Protein AF-A0A2E5F7V8-F1 (afdb_monomer_lite)

pLDDT: mean 79.87, std 19.52, range [41.09, 98.06]

Secondary structure (DSSP, 8-state):
----PPP-PPPPPPPPPPPPPPP------------------------------------------EEEEEEEE-TTSS-SEEEETTEEEESEEEEEEE-TTT-PEEEEEEESEEEEEEHHHHHHHHHHHHTEEEEEETTEEEEEETTSTT----TTEEEGGGGEEEEE--TTS-TTGGGSPPPB--

Radius of gyration: 29.34 Å; chains: 1; bounding box: 101×54×59 Å

Foldseek 3Di:
DDDDDDDDDDDDDDDDDDDDDDDDDDDDDDDDDDDDDDDDDDPPPPPPPPDDDPPPPCPDPPPFDKFWKFKAWDPPDPDQWDDFLNDIHGQWDWDWDQDPVVRDIDIDIFGTDIDIDGPVSVVSRLVRQQQWKWADDPPDIDIDGVPPPPDDDDPRIGRSQVTMAMDGDDPPQDPVNRVDDGDTSD

Sequence (186 aa):
MTQKTASKKKRGRPRKKTESTPEPSGVTSASTAILENPNEDLFVNSSIQATGTIEINPVAFEEEEKFTIWMGVSMDCPYDCVHAGGLDFPRFNEIVTRDEDSNTTHREKVRGKIVDLTKNQIELVAKAVGRKIMRKAGARQWIMNADNPRFSYRKEDEPLGSFLFMQVVGESMPPNWRHVEPKMMA

Structure (mmCIF, N/CA/C/O backbone):
data_AF-A0A2E5F7V8-F1
#
_entry.id   AF-A0A2E5F7V8-F1
#
loop_
_atom_site.group_PDB
_atom_site.id
_atom_site.type_symbol
_atom_site.label_atom_id
_atom_site.label_alt_id
_atom_site.label_comp_id
_atom_site.label_asym_id
_atom_site.label_entity_id
_atom_site.label_seq_id
_atom_site.pdbx_PDB_ins_code
_atom_site.Cartn_x
_atom_site.Cartn_y
_atom_site.Cartn_z
_atom_site.occupancy
_atom_site.B_iso_or_equiv
_atom_site.auth_seq_id
_atom_site.auth_comp_id
_atom_site.auth_asym_id
_atom_site.auth_atom_id
_atom_site.pdbx_PDB_model_num
ATOM 1 N N . MET A 1 1 ? 55.355 17.711 16.338 1.00 48.25 1 MET A N 1
ATOM 2 C CA . MET A 1 1 ? 55.166 17.950 14.890 1.00 48.25 1 MET A CA 1
ATOM 3 C C . MET A 1 1 ? 53.699 17.731 14.569 1.00 48.25 1 MET A C 1
ATOM 5 O O . MET A 1 1 ? 53.260 16.593 14.513 1.00 48.25 1 MET A O 1
ATOM 9 N N . THR A 1 2 ? 52.921 18.805 14.465 1.00 45.06 2 THR A N 1
ATOM 10 C CA . THR A 1 2 ? 51.453 18.739 14.392 1.00 45.06 2 THR A CA 1
ATOM 11 C C . THR A 1 2 ? 51.027 19.211 13.007 1.00 45.06 2 THR A C 1
ATOM 13 O O . THR A 1 2 ? 51.144 20.394 12.689 1.00 45.06 2 THR A O 1
ATOM 16 N N . GLN A 1 3 ? 50.609 18.281 12.147 1.00 53.31 3 GLN A N 1
ATOM 17 C CA . GLN A 1 3 ? 50.174 18.593 10.786 1.00 53.31 3 GLN A CA 1
ATOM 18 C C . GLN A 1 3 ? 48.762 19.196 10.817 1.00 53.31 3 GLN A C 1
ATOM 20 O O . GLN A 1 3 ? 47.796 18.536 11.189 1.00 53.31 3 GLN A O 1
ATOM 25 N N . LYS A 1 4 ? 48.650 20.473 10.431 1.00 55.22 4 LYS A N 1
ATOM 26 C CA . LYS A 1 4 ? 47.376 21.160 10.180 1.00 55.22 4 LYS A CA 1
ATOM 27 C C . LYS A 1 4 ? 46.849 20.751 8.803 1.00 55.22 4 LYS A C 1
ATOM 29 O O . LYS A 1 4 ? 47.449 21.093 7.787 1.00 55.22 4 LYS A O 1
ATOM 34 N N . THR A 1 5 ? 45.713 20.064 8.757 1.00 60.44 5 THR A N 1
ATOM 35 C CA . THR A 1 5 ? 44.994 19.774 7.509 1.00 60.44 5 THR A CA 1
ATOM 36 C C . THR A 1 5 ? 44.135 20.968 7.091 1.00 60.44 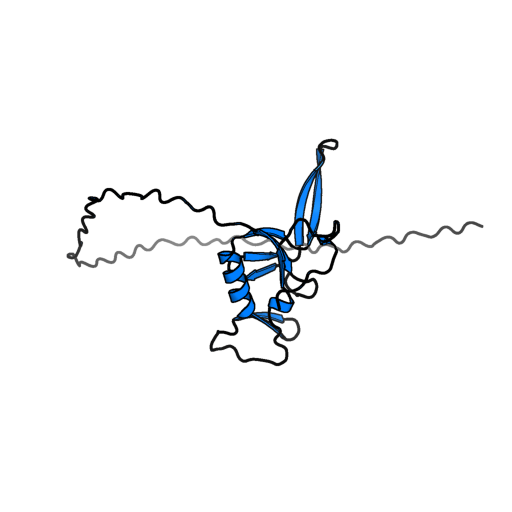5 THR A C 1
ATOM 38 O O . THR A 1 5 ? 43.290 21.438 7.852 1.00 60.44 5 THR A O 1
ATOM 41 N N . ALA A 1 6 ? 44.360 21.458 5.871 1.00 54.50 6 ALA A N 1
ATOM 42 C CA . ALA A 1 6 ? 43.662 22.592 5.274 1.00 54.50 6 ALA A CA 1
ATOM 43 C C . ALA A 1 6 ? 42.231 22.237 4.826 1.00 54.50 6 ALA A C 1
ATOM 45 O O . ALA A 1 6 ? 41.992 21.224 4.166 1.00 54.50 6 ALA A O 1
ATOM 46 N N . SER A 1 7 ? 41.277 23.111 5.150 1.00 57.47 7 SER A N 1
ATOM 47 C CA . SER A 1 7 ? 39.866 23.010 4.782 1.00 57.47 7 SER A CA 1
ATOM 48 C C . SER A 1 7 ? 39.629 23.418 3.318 1.00 57.47 7 SER A C 1
ATOM 50 O O . SER A 1 7 ? 39.960 24.521 2.878 1.00 57.47 7 SER A O 1
ATOM 52 N N . LYS A 1 8 ? 39.029 22.517 2.529 1.00 62.41 8 LYS A N 1
ATOM 53 C CA . LYS A 1 8 ? 38.628 22.773 1.134 1.00 62.41 8 LYS A CA 1
ATOM 54 C C . LYS A 1 8 ? 37.385 23.673 1.088 1.00 62.41 8 LYS A C 1
ATOM 56 O O . LYS A 1 8 ? 36.297 23.266 1.487 1.00 62.41 8 LYS A O 1
ATOM 61 N N . LYS A 1 9 ? 37.538 24.886 0.543 1.00 60.72 9 LYS A N 1
ATOM 62 C CA . LYS A 1 9 ? 36.439 25.813 0.212 1.00 60.72 9 LYS A CA 1
ATOM 63 C C . LYS A 1 9 ? 35.543 25.223 -0.893 1.00 60.72 9 LYS A C 1
ATOM 65 O O . LYS A 1 9 ? 36.004 25.006 -2.013 1.00 60.72 9 LYS A O 1
ATOM 70 N N . LYS A 1 10 ? 34.254 25.008 -0.598 1.00 67.00 10 LYS A N 1
ATOM 71 C CA . LYS A 1 10 ? 33.204 24.706 -1.591 1.00 67.00 10 LYS A CA 1
ATOM 72 C C . LYS A 1 10 ? 32.962 25.943 -2.467 1.00 67.00 10 LYS A C 1
ATOM 74 O O . LYS A 1 10 ? 32.547 26.985 -1.970 1.00 67.00 10 LYS A O 1
ATOM 79 N N . ARG A 1 11 ? 33.219 25.826 -3.773 1.00 60.75 11 ARG A N 1
ATOM 80 C CA . ARG A 1 11 ? 32.870 26.837 -4.784 1.00 60.75 11 ARG A CA 1
ATOM 81 C C . ARG A 1 11 ? 31.361 26.797 -5.045 1.00 60.75 11 ARG A C 1
ATOM 83 O O . ARG A 1 11 ? 30.837 25.771 -5.470 1.00 60.75 11 ARG A O 1
ATOM 90 N N . GLY A 1 12 ? 30.680 27.908 -4.768 1.00 57.66 12 GLY A N 1
ATOM 91 C CA . GLY A 1 12 ? 29.268 28.113 -5.083 1.00 57.66 12 GLY A CA 1
ATOM 92 C C . GLY A 1 12 ? 29.026 28.143 -6.593 1.00 57.66 12 GLY A C 1
ATOM 93 O O . GLY A 1 12 ? 29.798 28.733 -7.347 1.00 57.66 12 GLY A O 1
ATOM 94 N N . ARG A 1 13 ? 27.956 27.478 -7.031 1.00 64.12 13 ARG A N 1
ATOM 95 C CA . ARG A 1 13 ? 27.496 27.443 -8.423 1.00 64.12 13 ARG A CA 1
ATOM 96 C C . ARG A 1 13 ? 26.6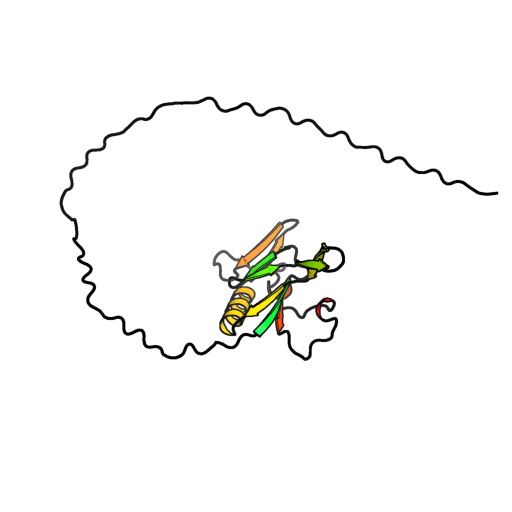33 28.692 -8.687 1.00 64.12 13 ARG A C 1
ATOM 98 O O . ARG A 1 13 ? 25.749 28.965 -7.875 1.00 64.12 13 ARG A O 1
ATOM 105 N N . PRO A 1 14 ? 26.849 29.451 -9.774 1.00 62.00 14 PRO A N 1
ATOM 106 C CA . PRO A 1 14 ? 26.053 30.642 -10.058 1.00 62.00 14 PRO A CA 1
ATOM 107 C C . PRO A 1 14 ? 24.615 30.267 -10.453 1.00 62.00 14 PRO A C 1
ATOM 109 O O . PRO A 1 14 ? 24.395 29.395 -11.296 1.00 62.00 14 PRO A O 1
ATOM 112 N N . ARG A 1 15 ? 23.630 30.928 -9.829 1.00 59.16 15 ARG A N 1
ATOM 113 C CA . ARG A 1 15 ? 22.211 30.860 -10.210 1.00 59.16 15 ARG A CA 1
ATOM 114 C C . ARG A 1 15 ? 22.004 31.627 -11.519 1.00 59.16 15 ARG A C 1
ATOM 116 O O . ARG A 1 15 ? 22.339 32.804 -11.610 1.00 59.16 15 ARG A O 1
ATOM 123 N N . LYS A 1 16 ? 21.437 30.947 -12.516 1.00 55.69 16 LYS A N 1
ATOM 124 C CA . LYS A 1 16 ? 20.981 31.525 -13.784 1.00 55.69 16 LYS A CA 1
ATOM 125 C C . LYS A 1 16 ? 19.729 32.368 -13.496 1.00 55.69 16 LYS A C 1
ATOM 127 O O . LYS A 1 16 ? 18.766 31.841 -12.948 1.00 55.69 16 LYS A O 1
ATOM 132 N N . LYS A 1 17 ? 19.776 33.668 -13.801 1.00 47.41 17 LYS A N 1
ATOM 133 C CA . LYS A 1 17 ? 18.607 34.559 -13.801 1.00 47.41 17 LYS A CA 1
ATOM 134 C C . LYS A 1 17 ? 17.683 34.124 -14.942 1.00 47.41 17 LYS A C 1
ATOM 136 O O . LYS A 1 17 ? 18.130 34.074 -16.083 1.00 47.41 17 LYS A O 1
ATOM 141 N N . THR A 1 18 ? 16.442 33.775 -14.631 1.00 51.97 18 THR A N 1
ATOM 142 C CA . THR A 1 18 ? 15.361 33.641 -15.614 1.00 51.97 18 THR A CA 1
ATOM 143 C C . THR A 1 18 ? 14.748 35.014 -15.840 1.00 51.97 18 THR A C 1
ATOM 145 O O . THR A 1 18 ? 14.290 35.655 -14.895 1.00 51.97 18 THR A O 1
ATOM 148 N N . GLU A 1 19 ? 14.830 35.462 -17.089 1.00 53.44 19 GLU A N 1
ATOM 149 C CA . GLU A 1 19 ? 14.201 36.666 -17.613 1.00 53.44 19 GLU A CA 1
ATOM 150 C C . GLU A 1 19 ? 12.674 36.590 -17.556 1.00 53.44 19 GLU A C 1
ATOM 152 O O . GLU A 1 19 ? 12.061 35.523 -17.546 1.00 53.44 19 GLU A O 1
ATOM 157 N N . SER A 1 20 ? 12.120 37.790 -17.482 1.00 47.75 20 SER A N 1
ATOM 158 C CA . SER A 1 20 ? 10.733 38.202 -17.346 1.00 47.75 20 SER A CA 1
ATOM 159 C C . SER A 1 20 ? 9.784 37.652 -18.411 1.00 47.75 20 SER A C 1
ATOM 161 O O . SER A 1 20 ? 10.001 37.823 -19.609 1.00 47.75 20 SER A O 1
ATOM 163 N N . THR A 1 21 ? 8.672 37.101 -17.934 1.00 54.28 21 THR A N 1
ATOM 164 C CA . THR A 1 21 ? 7.427 36.860 -18.668 1.00 54.28 21 THR A CA 1
ATOM 165 C C . THR A 1 21 ? 6.777 38.195 -19.067 1.00 54.28 21 THR A C 1
ATOM 167 O O . THR A 1 21 ? 6.531 39.006 -18.173 1.00 54.28 21 THR A O 1
ATOM 170 N N . PRO A 1 22 ? 6.466 38.453 -20.349 1.00 58.81 22 PRO A N 1
ATOM 171 C CA . PRO A 1 22 ? 5.552 39.528 -20.717 1.00 58.81 22 PRO A CA 1
ATOM 172 C C . PRO A 1 22 ? 4.092 39.101 -20.501 1.00 58.81 22 PRO A C 1
ATOM 174 O O . PRO A 1 22 ? 3.699 37.973 -20.806 1.00 58.81 22 PRO A O 1
ATOM 177 N N . GLU A 1 23 ? 3.310 40.025 -19.949 1.00 59.19 23 GLU A N 1
ATOM 178 C CA . GLU A 1 23 ? 1.868 39.920 -19.728 1.00 59.19 23 GLU A CA 1
ATOM 179 C C . GLU A 1 23 ? 1.084 39.764 -21.047 1.00 59.19 23 GLU A C 1
ATOM 181 O O . GLU A 1 23 ? 1.475 40.337 -22.068 1.00 59.19 23 GLU A O 1
ATOM 186 N N . PRO A 1 24 ? -0.049 39.038 -21.047 1.00 53.72 24 PRO A N 1
ATOM 187 C CA . PRO A 1 24 ? -0.949 38.989 -22.190 1.00 53.72 24 PRO A CA 1
ATOM 188 C C . PRO A 1 24 ? -1.857 40.228 -22.233 1.00 53.72 24 PRO A C 1
ATOM 190 O O . PRO A 1 24 ? -2.756 40.395 -21.409 1.00 53.72 24 PRO A O 1
ATOM 193 N N . SER A 1 25 ? -1.662 41.072 -23.245 1.00 49.28 25 SER A N 1
ATOM 194 C CA . SER A 1 25 ? -2.642 42.060 -23.697 1.00 49.28 25 SER A CA 1
ATOM 195 C C . SER A 1 25 ? -3.541 41.432 -24.768 1.00 49.28 25 SER A C 1
ATOM 197 O O . SER A 1 25 ? -3.063 40.902 -25.768 1.00 49.28 25 SER A O 1
ATOM 199 N N . GLY A 1 26 ? -4.860 41.464 -24.564 1.00 43.72 26 GLY A N 1
ATOM 200 C CA . GLY A 1 26 ? -5.795 40.914 -25.548 1.00 43.72 26 GLY A CA 1
ATOM 201 C C . GLY A 1 26 ? -7.249 40.890 -25.099 1.00 43.72 26 GLY A C 1
ATOM 202 O O . GLY A 1 26 ? -7.833 39.825 -24.941 1.00 43.72 26 GLY A O 1
ATOM 203 N N . VAL A 1 27 ? -7.834 42.071 -24.905 1.00 49.28 27 VAL A N 1
ATOM 204 C CA . VAL A 1 27 ? -9.286 42.268 -24.798 1.00 49.28 27 VAL A CA 1
ATOM 205 C C . VAL A 1 27 ? -9.884 42.207 -26.206 1.00 49.28 27 VAL A C 1
ATOM 207 O O . VAL A 1 27 ? -9.560 43.055 -27.028 1.00 49.28 27 VAL A O 1
ATOM 210 N N . THR A 1 28 ? -10.769 41.245 -26.476 1.00 44.44 28 THR A N 1
ATOM 211 C CA . THR A 1 28 ? -11.798 41.327 -27.536 1.00 44.44 28 THR A CA 1
ATOM 212 C C . THR A 1 28 ? -13.036 40.568 -27.041 1.00 44.44 28 THR A C 1
ATOM 214 O O . THR A 1 28 ? -12.974 39.389 -26.719 1.00 44.44 28 THR A O 1
ATOM 217 N N . SER A 1 29 ? -14.063 41.304 -26.623 1.00 48.78 29 SER A N 1
ATOM 218 C CA . SER A 1 29 ? -15.293 41.551 -27.392 1.00 48.78 29 SER A CA 1
ATOM 219 C C . SER A 1 29 ? -16.245 40.355 -27.392 1.00 48.78 29 SER A C 1
ATOM 221 O O . SER A 1 29 ? -16.124 39.423 -28.181 1.00 48.78 29 SER A O 1
ATOM 223 N N . ALA A 1 30 ? -17.230 40.438 -26.497 1.00 47.25 30 ALA A N 1
ATOM 224 C CA . ALA A 1 30 ? -18.429 39.621 -26.504 1.00 47.25 30 ALA A CA 1
ATOM 225 C C . ALA A 1 30 ? -19.157 39.738 -27.855 1.00 47.25 30 ALA A C 1
ATOM 227 O O . ALA A 1 30 ? -19.464 40.839 -28.310 1.00 47.25 30 ALA A O 1
ATOM 228 N N . SER A 1 31 ? -19.459 38.596 -28.469 1.00 41.09 31 SER A N 1
ATOM 229 C CA . SER A 1 31 ? -20.484 38.476 -29.502 1.00 41.09 31 SER A CA 1
ATOM 230 C C . SER A 1 31 ? -21.575 37.569 -28.961 1.00 41.09 31 SER A C 1
ATOM 232 O O . SER A 1 31 ? -21.425 36.352 -28.869 1.00 41.09 31 SER A O 1
ATOM 234 N N . THR A 1 32 ? -22.658 38.206 -28.540 1.00 45.00 32 THR A N 1
ATOM 235 C CA . THR A 1 32 ? -23.924 37.592 -28.167 1.00 45.00 32 THR A CA 1
ATOM 236 C C . THR A 1 32 ? -24.583 37.094 -29.451 1.00 45.00 32 THR A C 1
ATOM 238 O O . THR A 1 32 ? -25.150 37.878 -30.207 1.00 45.00 32 THR A O 1
ATOM 241 N N . ALA A 1 33 ? -24.482 35.796 -29.732 1.00 43.81 33 ALA A N 1
ATOM 242 C CA . ALA A 1 33 ? -25.322 35.163 -30.739 1.00 43.81 33 ALA A CA 1
ATOM 243 C C . ALA A 1 33 ? -26.675 34.853 -30.090 1.00 43.81 33 ALA A C 1
ATOM 245 O O . ALA A 1 33 ? -26.803 33.929 -29.288 1.00 43.81 33 ALA A O 1
ATOM 246 N N . ILE A 1 34 ? -27.665 35.682 -30.413 1.00 52.66 34 ILE A N 1
ATOM 247 C CA . ILE A 1 34 ? -29.082 35.399 -30.201 1.00 52.66 34 ILE A CA 1
ATOM 248 C C . ILE A 1 34 ? -29.425 34.241 -31.138 1.00 52.66 34 ILE A C 1
ATOM 250 O O . ILE A 1 34 ? -29.366 34.388 -32.357 1.00 52.66 34 ILE A O 1
ATOM 254 N N . LEU A 1 35 ? -29.732 33.082 -30.562 1.00 45.25 35 LEU A N 1
ATOM 255 C CA . LEU A 1 35 ? -30.303 31.949 -31.276 1.00 45.25 35 LEU A CA 1
ATOM 256 C C . LEU A 1 35 ? -31.706 31.745 -30.708 1.00 45.25 35 LEU A C 1
ATOM 258 O O . LEU A 1 35 ? -31.900 31.086 -29.689 1.00 45.25 35 LEU A O 1
ATOM 262 N N . GLU A 1 36 ? -32.665 32.406 -31.350 1.00 47.47 36 GLU A N 1
ATOM 263 C CA . GLU A 1 36 ? -34.082 32.090 -31.235 1.00 47.47 36 GLU A CA 1
ATOM 264 C C . GLU A 1 36 ? -34.292 30.679 -31.788 1.00 47.47 36 GLU A C 1
ATOM 266 O O . GLU A 1 36 ? -34.032 30.415 -32.960 1.00 47.47 36 GLU A O 1
ATOM 271 N N . ASN A 1 37 ? -34.759 29.768 -30.940 1.00 48.03 37 ASN A N 1
ATOM 272 C CA . ASN A 1 37 ? -35.428 28.554 -31.381 1.00 48.03 37 ASN A CA 1
ATOM 273 C C . ASN A 1 37 ? -36.755 28.457 -30.621 1.00 48.03 37 ASN A C 1
ATOM 275 O O . ASN A 1 37 ? -36.733 28.278 -29.400 1.00 48.03 37 ASN A O 1
ATOM 279 N N . PRO A 1 38 ? -37.899 28.579 -31.315 1.00 54.56 38 PRO A N 1
ATOM 280 C CA . PRO A 1 38 ? -39.205 28.333 -30.743 1.00 54.56 38 PRO A CA 1
ATOM 281 C C . PRO A 1 38 ? -39.472 26.829 -30.815 1.00 54.56 38 PRO A C 1
ATOM 283 O O . PRO A 1 38 ? -39.654 26.270 -31.890 1.00 54.56 38 PRO A O 1
ATOM 286 N N . ASN A 1 39 ? -39.459 26.172 -29.664 1.00 47.12 39 ASN A N 1
ATOM 287 C CA . ASN A 1 39 ? -40.200 24.936 -29.439 1.00 47.12 39 ASN A CA 1
ATOM 288 C C . ASN A 1 39 ? -40.646 24.977 -27.982 1.00 47.12 39 ASN A C 1
ATOM 290 O O . ASN A 1 39 ? -39.989 24.468 -27.073 1.00 47.12 39 ASN A O 1
ATOM 294 N N . GLU A 1 40 ? -41.742 25.706 -27.791 1.00 51.19 40 GLU A N 1
ATOM 295 C CA . GLU A 1 40 ? -42.662 25.477 -26.691 1.00 51.19 40 GLU A CA 1
ATOM 296 C C . GLU A 1 40 ? -43.181 24.031 -26.762 1.00 51.19 40 GLU A C 1
ATOM 298 O O . GLU A 1 40 ? -43.148 23.389 -27.811 1.00 51.19 40 GLU A O 1
ATOM 303 N N . ASP A 1 41 ? -43.654 23.552 -25.618 1.00 51.12 41 ASP A N 1
ATOM 304 C CA . ASP A 1 41 ? -44.281 22.250 -25.395 1.00 51.12 41 ASP A CA 1
ATOM 305 C C . ASP A 1 41 ? -43.330 21.065 -25.206 1.00 51.12 41 ASP A C 1
ATOM 307 O O . ASP A 1 41 ? -43.114 20.238 -26.085 1.00 51.12 41 ASP A O 1
ATOM 311 N N . LEU A 1 42 ? -42.807 20.960 -23.979 1.00 52.66 42 LEU A N 1
ATOM 312 C CA . LEU A 1 42 ? -42.948 19.778 -23.108 1.00 52.66 42 LEU A CA 1
ATOM 313 C C . LEU A 1 42 ? -42.256 20.060 -21.761 1.00 52.66 42 LEU A C 1
ATOM 315 O O . LEU A 1 42 ? -41.306 19.393 -21.353 1.00 52.66 42 LEU A O 1
ATOM 319 N N . PHE A 1 43 ? -42.757 21.061 -21.030 1.00 41.53 43 PHE A N 1
ATOM 320 C CA . PHE A 1 43 ? -42.537 21.118 -19.585 1.00 41.53 43 PHE A CA 1
ATOM 321 C C . PHE A 1 43 ? -43.356 19.993 -18.953 1.00 41.53 43 PHE A C 1
ATOM 323 O O . PHE A 1 43 ? -44.536 20.144 -18.638 1.00 41.53 43 PHE A O 1
ATOM 330 N N . VAL A 1 44 ? -42.728 18.830 -18.784 1.00 50.94 44 VAL A N 1
ATOM 331 C CA . VAL A 1 44 ? -43.242 17.809 -17.876 1.00 50.94 44 VAL A CA 1
ATOM 332 C C . VAL A 1 44 ? -43.097 18.387 -16.473 1.00 50.94 44 VAL A C 1
ATOM 334 O O . VAL A 1 44 ? -42.032 18.325 -15.864 1.00 50.94 44 VAL A O 1
ATOM 337 N N . ASN A 1 45 ? -44.173 18.991 -15.976 1.00 47.59 45 ASN A N 1
ATOM 338 C CA . ASN A 1 45 ? -44.340 19.312 -14.566 1.00 47.59 45 ASN A CA 1
ATOM 339 C C . ASN A 1 45 ? -44.349 17.994 -13.781 1.00 47.59 45 ASN A C 1
ATOM 341 O O . ASN A 1 45 ? -45.408 17.450 -13.466 1.00 47.59 45 ASN A O 1
ATOM 345 N N . SER A 1 46 ? -43.171 17.446 -13.477 1.00 44.72 46 SER A N 1
ATOM 346 C CA . SER A 1 46 ? -43.042 16.353 -12.523 1.00 44.72 46 SER A CA 1
ATOM 347 C C . SER A 1 46 ? -43.292 16.927 -11.131 1.00 44.72 46 SER A C 1
ATOM 349 O O . SER A 1 46 ? -42.379 17.380 -10.442 1.00 44.72 46 SER A O 1
ATOM 351 N N . SER A 1 47 ? -44.566 16.962 -10.744 1.00 46.09 47 SER A N 1
ATOM 352 C CA . SER A 1 47 ? -44.989 17.159 -9.365 1.00 46.09 47 SER A CA 1
ATOM 353 C C . SER A 1 47 ? -44.399 16.023 -8.530 1.00 46.09 47 SER A C 1
ATOM 355 O O . SER A 1 47 ? -44.877 14.891 -8.568 1.00 46.09 47 SER A O 1
ATOM 357 N N . ILE A 1 48 ? -43.318 16.308 -7.804 1.00 53.34 48 ILE A N 1
ATOM 358 C CA . ILE A 1 48 ? -42.828 15.418 -6.756 1.00 53.34 48 ILE A CA 1
ATOM 359 C C . ILE A 1 48 ? -43.794 15.599 -5.586 1.00 53.34 48 ILE A C 1
ATOM 361 O O . ILE A 1 48 ? -43.646 16.512 -4.774 1.00 53.34 48 ILE A O 1
ATOM 365 N N . GLN A 1 49 ? -44.832 14.767 -5.525 1.00 51.38 49 GLN A N 1
ATOM 366 C CA . GLN A 1 49 ? -45.664 14.675 -4.332 1.00 51.38 49 GLN A CA 1
ATOM 367 C C . GLN A 1 49 ? -44.850 13.981 -3.239 1.00 51.38 49 GLN A C 1
ATOM 369 O O . GLN A 1 49 ? -44.752 12.757 -3.192 1.00 51.38 49 GLN A O 1
ATOM 374 N N . ALA A 1 50 ? -44.249 14.777 -2.354 1.00 55.41 50 ALA A N 1
ATOM 375 C CA . ALA A 1 50 ? -43.662 14.301 -1.110 1.00 55.41 50 ALA A CA 1
ATOM 376 C C . ALA A 1 50 ? -44.785 13.826 -0.169 1.00 55.41 50 ALA A C 1
ATOM 378 O O . ALA A 1 50 ? -45.222 14.547 0.722 1.00 55.41 50 ALA A O 1
ATOM 379 N N . THR A 1 51 ? -45.293 12.618 -0.401 1.00 57.88 51 THR A N 1
ATOM 380 C CA . THR A 1 51 ? -46.219 11.925 0.505 1.00 57.88 51 THR A CA 1
ATOM 381 C C . THR A 1 51 ? -45.648 10.554 0.815 1.00 57.88 51 THR A C 1
ATOM 383 O O . THR A 1 51 ? -45.982 9.539 0.218 1.00 57.88 51 THR A O 1
ATOM 386 N N . GLY A 1 52 ? -44.706 10.550 1.746 1.00 51.84 52 GLY A N 1
ATOM 387 C CA . GLY A 1 52 ? -44.137 9.334 2.289 1.00 51.84 52 GLY A CA 1
ATOM 388 C C . GLY A 1 52 ? -43.336 9.689 3.520 1.00 51.84 52 GLY A C 1
ATOM 389 O O . GLY A 1 52 ? -42.251 10.256 3.417 1.00 51.84 52 GLY A O 1
ATOM 390 N N . THR A 1 53 ? -43.886 9.391 4.691 1.00 58.38 53 THR A N 1
ATOM 391 C CA . THR A 1 53 ? -43.109 9.324 5.922 1.00 58.38 53 THR A CA 1
ATOM 392 C C . THR A 1 53 ? -42.084 8.219 5.701 1.00 58.38 53 THR A C 1
ATOM 394 O O . THR A 1 53 ? -42.446 7.048 5.614 1.00 58.38 53 THR A O 1
ATOM 397 N N . ILE A 1 54 ? -40.816 8.583 5.510 1.00 60.53 54 ILE A N 1
ATOM 398 C CA . ILE A 1 54 ? -39.737 7.600 5.484 1.00 60.53 54 ILE A CA 1
ATOM 399 C C . ILE A 1 54 ? -39.620 7.110 6.924 1.00 60.53 54 ILE A C 1
ATOM 401 O O . ILE A 1 54 ? -39.020 7.776 7.767 1.00 60.53 54 ILE A O 1
ATOM 405 N N . GLU A 1 55 ? -40.251 5.977 7.225 1.00 57.59 55 GLU A N 1
ATOM 406 C CA . GLU A 1 55 ? -39.945 5.201 8.420 1.00 57.59 55 GLU A CA 1
ATOM 407 C C . GLU A 1 55 ? -38.499 4.724 8.274 1.00 57.59 55 GLU A C 1
ATOM 409 O O . GLU A 1 55 ? -38.206 3.684 7.682 1.00 57.59 55 GLU A O 1
ATOM 414 N N . ILE A 1 56 ? -37.565 5.545 8.757 1.00 60.62 56 ILE A N 1
ATOM 415 C CA . ILE A 1 56 ? -36.185 5.131 8.973 1.00 60.62 56 ILE A CA 1
ATOM 416 C C . ILE A 1 56 ? -36.268 4.118 10.103 1.00 60.62 56 ILE A C 1
ATOM 418 O O . ILE A 1 56 ? -36.244 4.485 11.274 1.00 60.62 56 ILE A O 1
ATOM 422 N N . ASN A 1 57 ? -36.447 2.851 9.740 1.00 57.22 57 ASN A N 1
ATOM 423 C CA . ASN A 1 57 ? -36.306 1.734 10.652 1.00 57.22 57 ASN A CA 1
ATOM 424 C C . ASN A 1 57 ? -34.933 1.881 11.327 1.00 57.22 57 ASN A C 1
ATOM 426 O O . ASN A 1 57 ? -33.919 1.744 10.636 1.00 57.22 57 ASN A O 1
ATOM 430 N N . PRO A 1 58 ? -34.858 2.169 12.640 1.00 57.34 58 PRO A N 1
ATOM 431 C CA . PRO A 1 58 ? -33.598 2.219 13.360 1.00 57.34 58 PRO A CA 1
ATOM 432 C C . PRO A 1 58 ? -33.192 0.776 13.674 1.00 57.34 58 PRO A C 1
ATOM 434 O O . PRO A 1 58 ? -33.034 0.394 14.831 1.00 57.34 58 PRO A O 1
ATOM 437 N N . VAL A 1 59 ? -33.105 -0.071 12.644 1.00 55.34 59 VAL A N 1
ATOM 438 C CA . VAL A 1 59 ? -32.429 -1.354 12.790 1.00 55.34 59 VAL A CA 1
ATOM 439 C C . VAL A 1 59 ? -30.992 -0.979 13.096 1.00 55.34 59 VAL A C 1
ATOM 441 O O . VAL A 1 59 ? -30.361 -0.258 12.324 1.00 55.34 59 VAL A O 1
ATOM 444 N N . ALA A 1 60 ? -30.575 -1.370 14.296 1.00 52.84 60 ALA A N 1
ATOM 445 C CA . ALA A 1 60 ? -29.279 -1.124 14.885 1.00 52.84 60 ALA A CA 1
ATOM 446 C C . ALA A 1 60 ? -28.194 -1.059 13.809 1.00 52.84 60 ALA A C 1
ATOM 448 O O . ALA A 1 60 ? -28.029 -1.997 13.031 1.00 52.84 60 ALA A O 1
ATOM 449 N N . PHE A 1 61 ? -27.468 0.058 13.763 1.00 57.28 61 PHE A N 1
ATOM 450 C CA . PHE A 1 61 ? -26.165 0.076 13.123 1.00 57.28 61 PHE A CA 1
ATOM 451 C C . PHE A 1 61 ? -25.330 -0.957 13.876 1.00 57.28 61 PHE A C 1
ATOM 453 O O . PHE A 1 61 ? -24.819 -0.668 14.955 1.00 57.28 61 PHE A O 1
ATOM 460 N N . GLU A 1 62 ? -25.284 -2.188 13.368 1.00 70.94 62 GLU A N 1
ATOM 461 C CA . GLU A 1 62 ? -24.307 -3.167 13.811 1.00 70.94 62 GLU A CA 1
ATOM 462 C C . GLU A 1 62 ? -22.951 -2.507 13.570 1.00 70.94 62 GLU A C 1
ATOM 464 O O . GLU A 1 62 ? -22.587 -2.209 12.430 1.00 70.94 62 GLU A O 1
ATOM 469 N N . GLU A 1 63 ? -22.259 -2.146 14.653 1.00 77.38 63 GLU A N 1
ATOM 470 C CA . GLU A 1 63 ? -20.920 -1.585 14.562 1.00 77.38 63 GLU A CA 1
ATOM 471 C C . GLU A 1 63 ? -20.040 -2.634 13.882 1.00 77.38 63 GLU A C 1
ATOM 473 O O . GLU A 1 63 ? -19.680 -3.647 14.482 1.00 77.38 63 GLU A O 1
ATOM 478 N N . GLU A 1 64 ? -19.749 -2.425 12.594 1.00 84.81 64 GLU A N 1
ATOM 479 C CA . GLU A 1 64 ? -18.871 -3.318 11.848 1.00 84.81 64 GLU A CA 1
ATOM 480 C C . GLU A 1 64 ? -17.517 -3.391 12.561 1.00 84.81 64 GLU A C 1
ATOM 482 O O . GLU A 1 64 ? -16.881 -2.365 12.824 1.00 84.81 64 GLU A O 1
ATOM 487 N N . GLU A 1 65 ? -17.067 -4.613 12.846 1.00 92.56 65 GLU A N 1
ATOM 488 C CA . GLU A 1 65 ? -15.773 -4.865 13.469 1.00 92.56 65 GLU A CA 1
ATOM 489 C C . GLU A 1 65 ? -14.647 -4.230 12.636 1.00 92.56 65 GLU A C 1
ATOM 491 O O . GLU A 1 65 ? -14.529 -4.447 11.420 1.00 92.56 65 GLU A O 1
ATOM 496 N N . LYS A 1 66 ? -13.818 -3.421 13.303 1.00 95.00 66 LYS A N 1
ATOM 497 C CA . LYS A 1 66 ? -12.673 -2.734 12.704 1.00 95.00 66 LYS A CA 1
ATOM 498 C C . LYS A 1 66 ? -11.376 -3.383 13.152 1.00 95.00 66 LYS A C 1
ATOM 500 O O . LYS A 1 66 ? -11.178 -3.665 14.329 1.00 95.00 66 LYS A O 1
ATOM 505 N N . PHE A 1 67 ? -10.463 -3.529 12.204 1.00 95.69 67 PHE A N 1
ATOM 506 C CA . PHE A 1 67 ? -9.120 -4.037 12.424 1.00 95.69 67 PHE A CA 1
ATOM 507 C C . PHE A 1 67 ? -8.125 -2.904 12.234 1.00 95.69 67 PHE A C 1
ATOM 509 O O . PHE A 1 67 ? -8.134 -2.240 11.196 1.00 95.69 67 PHE A O 1
ATOM 516 N N . THR A 1 68 ? -7.229 -2.714 13.195 1.00 96.56 68 THR A N 1
ATOM 517 C CA . THR A 1 68 ? -6.104 -1.796 13.034 1.00 96.56 68 THR A CA 1
ATOM 518 C C . THR A 1 68 ? -5.068 -2.440 12.123 1.00 96.56 68 THR A C 1
ATOM 520 O O . THR A 1 68 ? -4.457 -3.454 12.459 1.00 96.56 68 THR A O 1
ATOM 523 N N . ILE A 1 69 ? -4.873 -1.866 10.941 1.00 96.56 69 ILE A N 1
ATOM 524 C CA . ILE A 1 69 ? -4.013 -2.403 9.889 1.00 96.56 69 ILE A CA 1
ATOM 525 C C . ILE A 1 69 ? -2.790 -1.509 9.695 1.00 96.56 69 ILE A C 1
ATOM 527 O O . ILE A 1 69 ? -2.907 -0.299 9.501 1.00 96.56 69 ILE A O 1
ATOM 531 N N . TRP A 1 70 ? -1.607 -2.118 9.659 1.00 96.38 70 TRP A N 1
ATOM 532 C CA . TRP A 1 70 ? -0.396 -1.511 9.121 1.00 96.38 70 TRP A CA 1
ATOM 533 C C . TRP A 1 70 ? -0.270 -1.842 7.640 1.00 96.38 70 TRP A C 1
ATOM 535 O O . TRP A 1 70 ? -0.161 -3.009 7.258 1.00 96.38 70 TRP A O 1
ATOM 545 N N . MET A 1 71 ? -0.268 -0.816 6.797 1.00 97.31 71 MET A N 1
ATOM 546 C CA . MET A 1 71 ? -0.182 -0.990 5.352 1.00 97.31 71 MET A CA 1
ATOM 547 C C . MET A 1 71 ? 0.779 -0.005 4.704 1.00 97.31 71 MET A C 1
ATOM 549 O O . MET A 1 71 ? 0.985 1.110 5.189 1.00 97.31 71 MET A O 1
ATOM 553 N N . GLY A 1 72 ? 1.348 -0.402 3.575 1.00 97.81 72 GLY A N 1
ATOM 554 C CA . GLY A 1 72 ? 2.255 0.449 2.826 1.00 97.81 72 GLY A CA 1
ATOM 555 C C . GLY A 1 72 ? 2.941 -0.278 1.687 1.00 97.81 72 GLY A C 1
ATOM 556 O O . GLY A 1 72 ? 2.524 -1.352 1.248 1.00 97.81 72 GLY A O 1
ATOM 557 N N . VAL A 1 73 ? 4.002 0.348 1.198 1.00 97.62 73 VAL A N 1
ATOM 558 C CA . VAL A 1 73 ? 4.743 -0.108 0.023 1.00 97.62 73 VAL A CA 1
ATOM 559 C C . VAL A 1 73 ? 6.134 -0.593 0.428 1.00 97.62 73 VAL A C 1
ATOM 561 O O . VAL A 1 73 ? 6.781 -0.004 1.300 1.00 97.62 73 VAL A O 1
ATOM 564 N N . SER A 1 74 ? 6.613 -1.664 -0.207 1.00 96.00 74 SER A N 1
ATOM 565 C CA . SER A 1 74 ? 8.001 -2.111 -0.075 1.00 96.00 74 SER A CA 1
ATOM 566 C C . SER A 1 74 ? 8.999 -1.058 -0.571 1.00 96.00 74 SER A C 1
ATOM 568 O O . SER A 1 74 ? 8.685 -0.202 -1.401 1.00 96.00 74 SER A O 1
ATOM 570 N N . MET A 1 75 ? 10.230 -1.148 -0.071 1.00 94.94 75 MET A N 1
ATOM 571 C CA . MET A 1 75 ? 11.345 -0.308 -0.507 1.00 94.94 75 MET A CA 1
ATOM 572 C C . MET A 1 75 ? 11.735 -0.569 -1.967 1.00 94.94 75 MET A C 1
ATOM 574 O O . MET A 1 75 ? 12.208 0.349 -2.631 1.00 94.94 75 MET A O 1
ATOM 578 N N . ASP A 1 76 ? 11.467 -1.774 -2.478 1.00 94.12 76 ASP A N 1
ATOM 579 C CA . ASP A 1 76 ? 11.772 -2.167 -3.862 1.00 94.12 76 ASP A CA 1
ATOM 580 C C . ASP A 1 76 ? 10.719 -1.707 -4.875 1.00 94.12 76 ASP A C 1
ATOM 582 O O . ASP A 1 76 ? 10.938 -1.747 -6.089 1.00 94.12 76 ASP A O 1
ATOM 586 N N . CYS A 1 77 ? 9.550 -1.273 -4.399 1.00 94.81 77 CYS A N 1
ATOM 587 C CA . CYS A 1 77 ? 8.554 -0.689 -5.281 1.00 94.81 77 CYS A CA 1
ATOM 588 C C . CYS A 1 77 ? 9.074 0.657 -5.766 1.00 94.81 77 CYS A C 1
ATOM 590 O O . CYS A 1 77 ? 9.514 1.448 -4.940 1.00 94.81 77 CYS A O 1
ATOM 592 N N . PRO A 1 78 ? 8.982 0.990 -7.054 1.00 95.00 78 PRO A N 1
ATOM 593 C CA . PRO A 1 78 ? 9.475 2.267 -7.548 1.00 95.00 78 PRO A CA 1
ATOM 594 C C . PRO A 1 78 ? 8.603 3.469 -7.164 1.00 95.00 78 PRO A C 1
ATOM 596 O O . PRO A 1 78 ? 9.079 4.601 -7.212 1.00 95.00 78 PRO A O 1
ATOM 599 N N . TYR A 1 79 ? 7.348 3.244 -6.771 1.00 96.31 79 TYR A N 1
ATOM 600 C CA . TYR A 1 79 ? 6.425 4.308 -6.393 1.00 96.31 79 TYR A CA 1
ATOM 601 C C . TYR A 1 79 ? 6.521 4.638 -4.902 1.00 96.31 79 TYR A C 1
ATOM 603 O O . TYR A 1 79 ? 6.622 3.745 -4.060 1.00 96.31 79 TYR A O 1
ATOM 611 N N . ASP A 1 80 ? 6.423 5.928 -4.576 1.00 96.69 80 ASP A N 1
ATOM 612 C CA . ASP A 1 80 ? 6.294 6.391 -3.189 1.00 96.69 80 ASP A CA 1
ATOM 613 C C . ASP A 1 80 ? 4.886 6.169 -2.629 1.00 96.69 80 ASP A C 1
ATOM 615 O O . ASP A 1 80 ? 4.720 6.073 -1.416 1.00 96.69 80 ASP A O 1
ATOM 619 N N . CYS A 1 81 ? 3.875 6.082 -3.495 1.00 97.44 81 CYS A N 1
ATOM 620 C CA . CYS A 1 81 ? 2.502 5.785 -3.115 1.00 97.44 81 CYS A CA 1
ATOM 621 C C . CYS A 1 81 ? 1.810 4.955 -4.202 1.00 97.44 81 CYS A C 1
ATOM 623 O O . CYS A 1 81 ? 1.965 5.233 -5.394 1.00 97.44 81 CYS A O 1
ATOM 625 N N . VAL A 1 82 ? 1.046 3.943 -3.795 1.00 97.81 82 VAL A N 1
ATOM 626 C CA . VAL A 1 82 ? 0.255 3.079 -4.679 1.00 97.81 82 VAL A CA 1
ATOM 627 C C . VAL A 1 82 ? -1.203 3.111 -4.245 1.00 97.81 82 VAL A C 1
ATOM 629 O O . VAL A 1 82 ? -1.499 2.940 -3.072 1.00 97.81 82 VAL A O 1
ATOM 632 N N . HIS A 1 83 ? -2.125 3.262 -5.194 1.00 97.12 83 HIS A N 1
ATOM 633 C CA . HIS A 1 83 ? -3.559 3.263 -4.909 1.00 97.12 83 HIS A CA 1
ATOM 634 C C . HIS A 1 83 ? -4.214 1.924 -5.288 1.00 97.12 83 HIS A C 1
ATOM 636 O O . HIS A 1 83 ? -4.160 1.496 -6.453 1.00 97.12 83 HIS A O 1
ATOM 642 N N . ALA A 1 84 ? -4.874 1.261 -4.337 1.00 96.25 84 ALA A N 1
ATOM 643 C CA . ALA A 1 84 ? -5.606 0.015 -4.572 1.00 96.25 84 ALA A CA 1
ATOM 644 C C . ALA A 1 84 ? -6.824 -0.110 -3.646 1.00 96.25 84 ALA A C 1
ATOM 646 O O . ALA A 1 84 ? -6.745 0.176 -2.458 1.00 96.25 84 ALA A O 1
ATOM 647 N N . GLY A 1 85 ? -7.965 -0.534 -4.202 1.00 94.19 85 GLY A N 1
ATOM 648 C CA . GLY A 1 85 ? -9.198 -0.735 -3.430 1.00 94.19 85 GLY A CA 1
ATOM 649 C C . GLY A 1 85 ? -9.756 0.535 -2.783 1.00 94.19 85 GLY A C 1
ATOM 650 O O . GLY A 1 85 ? -10.391 0.441 -1.743 1.00 94.19 85 GLY A O 1
ATOM 651 N N . GLY A 1 86 ? -9.488 1.716 -3.353 1.00 95.69 86 GLY A N 1
ATOM 652 C CA . GLY A 1 86 ? -9.882 2.997 -2.756 1.00 95.69 86 GLY A CA 1
ATOM 653 C C . GLY A 1 86 ? -8.947 3.488 -1.646 1.00 95.69 86 GLY A C 1
ATOM 654 O O . GLY A 1 86 ? -9.202 4.544 -1.077 1.00 95.69 86 GLY A O 1
ATOM 655 N N . LEU A 1 87 ? -7.859 2.766 -1.353 1.00 97.38 87 LEU A N 1
ATOM 656 C CA . LEU A 1 87 ? -6.889 3.128 -0.324 1.00 97.38 87 LEU A CA 1
ATOM 657 C C . LEU A 1 87 ? -5.513 3.437 -0.907 1.00 97.38 87 LEU A C 1
ATOM 659 O O . LEU A 1 87 ? -5.038 2.792 -1.844 1.00 97.38 87 LEU A O 1
ATOM 663 N N . ASP A 1 88 ? -4.849 4.394 -0.267 1.00 97.69 88 ASP A N 1
ATOM 664 C CA . ASP A 1 88 ? -3.460 4.740 -0.543 1.00 97.69 88 ASP A CA 1
ATOM 665 C C . ASP A 1 88 ? -2.504 3.912 0.307 1.00 97.69 88 ASP A C 1
ATOM 667 O O . ASP A 1 88 ? -2.610 3.877 1.533 1.00 97.69 88 ASP A O 1
ATOM 671 N N . PHE A 1 89 ? -1.522 3.310 -0.341 1.00 98.06 89 PHE A N 1
ATOM 672 C CA . PHE A 1 89 ? -0.388 2.646 0.270 1.00 98.06 89 PHE A CA 1
ATOM 673 C C . PHE A 1 89 ? 0.806 3.585 0.125 1.00 98.06 89 PHE A C 1
ATOM 675 O O . PHE A 1 89 ? 1.391 3.636 -0.954 1.00 98.06 89 PHE A O 1
ATOM 682 N N . PRO A 1 90 ? 1.177 4.357 1.156 1.00 97.88 90 PRO A N 1
ATOM 683 C CA . PRO A 1 90 ? 2.401 5.139 1.123 1.00 97.88 90 PRO A CA 1
ATOM 684 C C . PRO A 1 90 ? 3.611 4.257 1.460 1.00 97.88 90 PRO A C 1
ATOM 686 O O . PRO A 1 90 ? 3.527 3.331 2.271 1.00 97.88 90 PRO A O 1
ATOM 689 N N . ARG A 1 91 ? 4.775 4.565 0.886 1.00 97.12 91 ARG A N 1
ATOM 690 C CA . ARG A 1 91 ? 6.061 4.009 1.331 1.00 97.12 91 ARG A CA 1
ATOM 691 C C . ARG A 1 91 ? 6.409 4.549 2.716 1.00 97.12 91 ARG A C 1
ATOM 693 O O . ARG A 1 91 ? 6.814 3.797 3.600 1.00 97.12 91 ARG A O 1
ATOM 700 N N . PHE A 1 92 ? 6.197 5.849 2.912 1.00 96.00 92 PHE A N 1
ATOM 701 C CA . PHE A 1 92 ? 6.440 6.537 4.171 1.00 96.00 92 PHE A CA 1
ATOM 702 C C . PHE A 1 92 ? 5.320 7.516 4.504 1.00 96.00 92 PHE A C 1
ATOM 704 O O . PHE A 1 92 ? 4.769 8.151 3.608 1.00 96.00 92 PHE A O 1
ATOM 711 N N . ASN A 1 93 ? 5.052 7.670 5.793 1.00 94.75 93 ASN A N 1
ATOM 712 C CA . ASN A 1 93 ? 4.185 8.688 6.357 1.00 94.75 93 ASN A CA 1
ATOM 713 C C . ASN A 1 93 ? 4.982 9.568 7.336 1.00 94.75 93 ASN A C 1
ATOM 715 O O . ASN A 1 93 ? 5.996 9.128 7.882 1.00 94.75 93 ASN A O 1
ATOM 719 N N . GLU A 1 94 ? 4.542 10.804 7.555 1.00 91.81 94 GLU A N 1
ATOM 720 C CA . GLU A 1 94 ? 5.152 11.717 8.527 1.00 91.81 94 GLU A CA 1
ATOM 721 C C . GLU A 1 94 ? 4.274 11.793 9.776 1.00 91.81 94 GLU A C 1
ATOM 723 O O . GLU A 1 94 ? 3.097 12.144 9.699 1.00 91.81 94 GLU A O 1
ATOM 728 N N . ILE A 1 95 ? 4.850 11.472 10.933 1.00 88.00 95 ILE A N 1
ATOM 729 C CA . ILE A 1 95 ? 4.206 11.667 12.231 1.00 88.00 95 ILE A CA 1
ATOM 730 C C . ILE A 1 95 ? 4.773 12.951 12.823 1.00 88.00 95 ILE A C 1
ATOM 732 O O . ILE A 1 95 ? 5.987 13.094 12.972 1.00 88.00 95 ILE A O 1
ATOM 736 N N . VAL A 1 96 ? 3.890 13.898 13.127 1.00 89.44 96 VAL A N 1
ATOM 737 C CA . VAL A 1 96 ? 4.266 15.155 13.771 1.00 89.44 96 VAL A CA 1
ATOM 738 C C . VAL A 1 96 ? 4.004 15.016 15.261 1.00 89.44 96 VAL A C 1
ATOM 740 O O . VAL A 1 96 ? 2.852 14.912 15.677 1.00 89.44 96 VAL A O 1
ATOM 743 N N . THR A 1 97 ? 5.065 15.017 16.057 1.00 89.75 97 THR A N 1
ATOM 744 C CA . THR A 1 97 ? 4.984 15.051 17.518 1.00 89.75 97 THR A CA 1
ATOM 745 C C . THR A 1 97 ? 5.367 16.442 18.004 1.00 89.75 97 THR A C 1
ATOM 747 O O . THR A 1 97 ? 6.308 17.061 17.504 1.00 89.75 97 THR A O 1
ATOM 750 N N . ARG A 1 98 ? 4.602 16.980 18.953 1.00 89.38 98 ARG A N 1
ATOM 751 C CA . ARG A 1 98 ? 4.949 18.224 19.641 1.00 89.38 98 ARG A CA 1
ATOM 752 C C . ARG A 1 98 ? 5.542 17.842 20.982 1.00 89.38 98 ARG A C 1
ATOM 754 O O . ARG A 1 98 ? 4.883 17.156 21.753 1.00 89.38 98 ARG A O 1
ATOM 761 N N . ASP A 1 99 ? 6.772 18.263 21.216 1.00 90.00 99 ASP A N 1
ATOM 762 C CA . ASP A 1 99 ? 7.393 18.144 22.524 1.00 90.00 99 ASP A CA 1
ATOM 763 C C . ASP A 1 99 ? 6.812 19.236 23.434 1.00 90.00 99 ASP A C 1
ATOM 765 O O . ASP A 1 99 ? 6.865 20.427 23.099 1.00 90.00 99 ASP A O 1
ATOM 769 N N . GLU A 1 100 ? 6.177 18.822 24.529 1.00 89.38 100 GLU A N 1
ATOM 770 C CA . GLU A 1 100 ? 5.486 19.723 25.457 1.00 89.38 100 GLU A CA 1
ATOM 771 C C . GLU A 1 100 ? 6.479 20.612 26.217 1.00 89.38 100 GLU A C 1
ATOM 773 O O . GLU A 1 100 ? 6.182 21.783 26.459 1.00 89.38 100 GLU A O 1
ATOM 778 N N . ASP A 1 101 ? 7.686 20.108 26.488 1.00 88.25 101 ASP A N 1
ATOM 779 C CA . ASP A 1 101 ? 8.696 20.811 27.284 1.00 88.25 101 ASP A CA 1
ATOM 780 C C . ASP A 1 101 ? 9.449 21.867 26.467 1.00 88.25 101 ASP A C 1
ATOM 782 O O . ASP A 1 101 ? 9.696 22.985 26.925 1.00 88.25 101 ASP A O 1
ATOM 786 N N . SER A 1 102 ? 9.818 21.531 25.228 1.00 87.38 102 SER A N 1
ATOM 787 C CA . SER A 1 102 ? 10.595 22.420 24.354 1.00 87.38 102 SER A CA 1
ATOM 788 C C . SER A 1 102 ? 9.738 23.240 23.388 1.00 87.38 102 SER A C 1
ATOM 790 O O . SER A 1 102 ? 10.272 24.056 22.629 1.00 87.38 102 SER A O 1
ATOM 792 N N . ASN A 1 103 ? 8.419 23.008 23.368 1.00 88.50 103 ASN A N 1
ATOM 793 C CA . ASN A 1 103 ? 7.468 23.568 22.405 1.00 88.50 103 ASN A CA 1
ATOM 794 C C . ASN A 1 103 ? 7.904 23.389 20.931 1.00 88.50 103 ASN A C 1
ATOM 796 O O . ASN A 1 103 ? 7.499 24.148 20.045 1.00 88.50 103 ASN A O 1
ATOM 800 N N . THR A 1 104 ? 8.757 22.397 20.666 1.00 88.44 104 THR A N 1
ATOM 801 C CA . THR A 1 104 ? 9.327 22.123 19.348 1.00 88.44 104 THR A CA 1
ATOM 802 C C . THR A 1 104 ? 8.536 21.007 18.675 1.00 88.44 104 THR A C 1
ATOM 804 O O . THR A 1 104 ? 8.161 20.012 19.292 1.00 88.44 104 THR A O 1
ATOM 807 N N . THR A 1 105 ? 8.248 21.168 17.384 1.00 90.69 105 THR A N 1
ATOM 808 C CA . THR A 1 105 ? 7.602 20.122 16.585 1.00 90.69 105 THR A CA 1
ATOM 809 C C . THR A 1 105 ? 8.655 19.243 15.926 1.00 90.69 105 THR A C 1
ATOM 811 O O . THR A 1 105 ? 9.447 19.731 15.114 1.00 90.69 105 THR A O 1
ATOM 814 N N . HIS A 1 106 ? 8.621 17.949 16.211 1.00 89.38 106 HIS A N 1
ATOM 815 C CA . HIS A 1 106 ? 9.436 16.938 15.556 1.00 89.38 106 HIS A CA 1
ATOM 816 C C . HIS A 1 106 ? 8.617 16.248 14.466 1.00 89.38 106 HIS A C 1
ATOM 818 O O . HIS A 1 106 ? 7.428 15.980 14.631 1.00 89.38 106 HIS A O 1
ATOM 824 N N . ARG A 1 107 ? 9.250 15.984 13.321 1.00 92.44 107 ARG A N 1
ATOM 825 C CA . ARG A 1 107 ? 8.658 15.185 12.245 1.00 92.44 107 ARG A CA 1
ATOM 826 C C . ARG A 1 107 ? 9.448 13.901 12.111 1.00 92.44 107 ARG A C 1
ATOM 828 O O . ARG A 1 107 ? 10.624 13.939 11.751 1.00 92.44 107 ARG A O 1
ATOM 835 N N . GLU A 1 108 ? 8.800 12.784 12.392 1.00 91.19 108 GLU A N 1
ATOM 836 C CA . GLU A 1 108 ? 9.382 11.463 12.223 1.00 91.19 108 GLU A CA 1
ATOM 837 C C . GLU A 1 108 ? 8.835 10.818 10.951 1.00 91.19 108 GLU A C 1
ATOM 839 O O . GLU A 1 108 ? 7.623 10.732 10.742 1.00 91.19 108 GLU A O 1
ATOM 844 N N . LYS A 1 109 ? 9.739 10.357 10.086 1.00 92.25 109 LYS A N 1
ATOM 845 C CA . LYS A 1 109 ? 9.379 9.620 8.877 1.00 92.25 109 LYS A CA 1
ATOM 846 C C . LYS A 1 109 ? 9.242 8.138 9.217 1.00 92.25 109 LYS A C 1
ATOM 848 O O . LYS A 1 109 ? 10.238 7.470 9.484 1.00 92.25 109 LYS A O 1
ATOM 853 N N . VAL A 1 110 ? 8.022 7.618 9.154 1.00 92.50 110 VAL A N 1
ATOM 854 C CA . VAL A 1 110 ? 7.688 6.231 9.500 1.00 92.50 110 VAL A CA 1
ATOM 855 C C . VAL A 1 110 ? 7.290 5.454 8.247 1.00 92.50 110 VAL A C 1
ATOM 857 O O . VAL A 1 110 ? 6.711 6.009 7.319 1.00 92.50 110 VAL A O 1
ATOM 860 N N . ARG A 1 111 ? 7.619 4.160 8.185 1.00 94.25 111 ARG A N 1
ATOM 861 C CA . ARG A 1 111 ? 7.256 3.281 7.063 1.00 94.25 111 ARG A CA 1
ATOM 862 C C . ARG A 1 111 ? 5.760 2.946 7.071 1.00 94.25 111 ARG A C 1
ATOM 864 O O . ARG A 1 111 ? 5.231 2.464 8.073 1.00 94.25 111 ARG A O 1
ATOM 871 N N . GLY A 1 112 ? 5.110 3.115 5.921 1.00 95.62 112 GLY A N 1
ATOM 872 C CA . GLY A 1 112 ? 3.678 2.857 5.762 1.00 95.62 112 GLY A CA 1
ATOM 873 C C . GLY A 1 112 ? 2.793 3.765 6.621 1.00 95.62 112 GLY A C 1
ATOM 874 O O . GLY A 1 112 ? 3.223 4.812 7.104 1.00 95.62 112 GLY A O 1
ATOM 875 N N . LYS A 1 113 ? 1.540 3.355 6.808 1.00 95.75 113 LYS A N 1
ATOM 876 C CA . LYS A 1 113 ? 0.554 4.018 7.669 1.00 95.75 113 LYS A CA 1
ATOM 877 C C . LYS A 1 113 ? -0.227 2.993 8.491 1.00 95.75 113 LYS A C 1
ATOM 879 O O . LYS A 1 113 ? -0.312 1.829 8.105 1.00 95.75 113 LYS A O 1
ATOM 884 N N . ILE A 1 114 ? -0.800 3.448 9.602 1.00 95.31 114 ILE A N 1
ATOM 885 C CA . ILE A 1 114 ? -1.799 2.699 10.368 1.00 95.31 114 ILE A CA 1
ATOM 886 C C . ILE A 1 114 ? -3.178 3.248 10.021 1.00 95.31 114 ILE A C 1
ATOM 888 O O . ILE A 1 114 ? -3.343 4.463 9.904 1.00 95.31 114 ILE A O 1
ATOM 892 N N . VAL A 1 115 ? -4.141 2.358 9.830 1.00 96.50 115 VAL A N 1
ATOM 893 C CA . VAL A 1 115 ? -5.525 2.698 9.507 1.00 96.50 115 VAL A CA 1
ATOM 894 C C . VAL A 1 115 ? -6.446 1.601 10.023 1.00 96.50 115 VAL A C 1
ATOM 896 O O . VAL A 1 115 ? -6.117 0.424 9.915 1.00 96.50 115 VAL A O 1
ATOM 899 N N . ASP A 1 116 ? -7.606 1.990 10.540 1.00 96.88 116 ASP A N 1
ATOM 900 C CA . ASP A 1 116 ? -8.651 1.050 10.933 1.00 96.88 116 ASP A CA 1
ATOM 901 C C . ASP A 1 116 ? -9.542 0.729 9.732 1.00 96.88 116 ASP A C 1
ATOM 903 O O . ASP A 1 116 ? -10.128 1.632 9.128 1.00 96.88 116 ASP A O 1
ATOM 907 N N . LEU A 1 117 ? -9.623 -0.552 9.373 1.00 96.38 117 LEU A N 1
ATOM 908 C CA . LEU A 1 117 ? -10.390 -1.040 8.227 1.00 96.38 117 LEU A CA 1
ATOM 909 C C . LEU A 1 117 ? -11.425 -2.075 8.656 1.00 96.38 117 LEU A C 1
ATOM 911 O O . LEU A 1 117 ? -11.158 -2.900 9.528 1.00 96.38 117 LEU A O 1
ATOM 915 N N . THR A 1 118 ? -12.580 -2.081 7.993 1.00 96.44 118 THR A N 1
ATOM 916 C CA . THR A 1 118 ? -13.559 -3.167 8.143 1.00 96.44 118 THR A CA 1
ATOM 917 C C . THR A 1 118 ? -13.171 -4.365 7.278 1.00 96.44 118 THR A C 1
ATOM 919 O O . THR A 1 118 ? -12.410 -4.243 6.308 1.00 96.44 118 THR A O 1
ATOM 922 N N . LYS A 1 119 ? -13.716 -5.545 7.589 1.00 95.75 119 LYS A N 1
ATOM 923 C CA . LYS A 1 119 ? -13.475 -6.767 6.802 1.00 95.75 119 LYS A CA 1
ATOM 924 C C . LYS A 1 119 ? -13.801 -6.575 5.314 1.00 95.75 119 LYS A C 1
ATOM 926 O O . LYS A 1 119 ? -13.013 -6.964 4.453 1.00 95.75 119 LYS A O 1
ATOM 931 N N . ASN A 1 120 ? -14.903 -5.888 5.016 1.00 95.69 120 ASN A N 1
ATOM 932 C CA . ASN A 1 120 ? -15.324 -5.584 3.647 1.00 95.69 120 ASN A CA 1
ATOM 933 C C . ASN A 1 120 ? -14.272 -4.747 2.898 1.00 95.69 120 ASN A C 1
ATOM 935 O O . ASN A 1 120 ? -13.963 -5.017 1.737 1.00 95.69 120 ASN A O 1
ATOM 939 N N . GLN A 1 121 ? -13.672 -3.755 3.561 1.00 96.69 121 GLN A N 1
ATOM 940 C CA . GLN A 1 121 ? -12.613 -2.935 2.966 1.00 96.69 121 GLN A CA 1
ATOM 941 C C . GLN A 1 121 ? -11.346 -3.753 2.696 1.00 96.69 121 GLN A C 1
ATOM 943 O O . GLN A 1 121 ? -10.754 -3.626 1.624 1.00 96.69 121 GLN A O 1
ATOM 948 N N . ILE A 1 122 ? -10.961 -4.630 3.626 1.00 96.62 122 ILE A N 1
ATOM 949 C CA . ILE A 1 122 ? -9.816 -5.539 3.467 1.00 96.62 122 ILE A CA 1
ATOM 950 C C . ILE A 1 122 ? -10.011 -6.445 2.241 1.00 96.62 122 ILE A C 1
ATOM 952 O O . ILE A 1 122 ? -9.101 -6.578 1.418 1.00 96.62 122 ILE A O 1
ATOM 956 N N . GLU A 1 123 ? -11.202 -7.020 2.072 1.00 96.44 123 GLU A N 1
ATOM 957 C CA . GLU A 1 123 ? -11.533 -7.872 0.925 1.00 96.44 123 GLU A CA 1
ATOM 958 C C . GLU A 1 123 ? -11.531 -7.097 -0.402 1.00 96.44 123 GLU A C 1
ATOM 960 O O . GLU A 1 123 ? -10.984 -7.574 -1.404 1.00 96.44 123 GLU A O 1
ATOM 965 N N . LEU A 1 124 ? -12.078 -5.875 -0.418 1.00 96.56 124 LEU A N 1
ATOM 966 C CA . LEU A 1 124 ? -12.046 -4.995 -1.593 1.00 96.56 124 LEU A CA 1
ATOM 967 C C . LEU A 1 124 ? -10.613 -4.660 -2.013 1.00 96.56 124 LEU A C 1
ATOM 969 O O . LEU A 1 124 ? -10.287 -4.691 -3.205 1.00 96.56 124 LEU A O 1
ATOM 973 N N . VAL A 1 125 ? -9.751 -4.375 -1.040 1.00 97.44 125 VAL A N 1
ATOM 974 C CA . VAL A 1 125 ? -8.332 -4.102 -1.261 1.00 97.44 125 VAL A CA 1
ATOM 975 C C . VAL A 1 125 ? -7.627 -5.340 -1.801 1.00 97.44 125 VAL A C 1
ATOM 977 O O . VAL A 1 125 ? -6.989 -5.250 -2.849 1.00 97.44 125 VAL A O 1
ATOM 980 N N . ALA A 1 126 ? -7.791 -6.502 -1.165 1.00 96.62 126 ALA A N 1
ATOM 981 C CA . ALA A 1 126 ? -7.187 -7.755 -1.619 1.00 96.62 126 ALA A CA 1
ATOM 982 C C . ALA A 1 126 ? -7.593 -8.093 -3.065 1.00 96.62 126 ALA A C 1
ATOM 984 O O . ALA A 1 126 ? -6.739 -8.378 -3.910 1.00 96.62 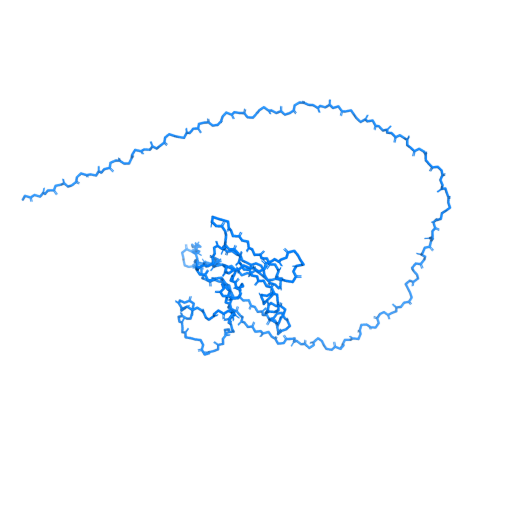126 ALA A O 1
ATOM 985 N N . LYS A 1 127 ? -8.885 -7.957 -3.389 1.00 96.62 127 LYS A N 1
ATOM 986 C CA . LYS A 1 127 ? -9.415 -8.160 -4.744 1.00 96.62 127 LYS A CA 1
ATOM 987 C C . LYS A 1 127 ? -8.837 -7.164 -5.749 1.00 96.62 127 LYS A C 1
ATOM 989 O O . LYS A 1 127 ? -8.497 -7.549 -6.867 1.00 96.62 127 LYS A O 1
ATOM 994 N N . ALA A 1 128 ? -8.721 -5.890 -5.377 1.00 96.62 128 ALA A N 1
ATOM 995 C CA . ALA A 1 128 ? -8.149 -4.865 -6.245 1.00 96.62 128 ALA A CA 1
ATOM 996 C C . ALA A 1 128 ? -6.646 -5.074 -6.483 1.00 96.62 128 ALA A C 1
ATOM 998 O O . ALA A 1 128 ? -6.178 -4.863 -7.601 1.00 96.62 128 ALA A O 1
ATOM 999 N N . VAL A 1 129 ? -5.897 -5.496 -5.461 1.00 96.94 129 VAL A N 1
ATOM 1000 C CA . VAL A 1 129 ? -4.462 -5.794 -5.563 1.00 96.94 129 VAL A CA 1
ATOM 1001 C C . VAL A 1 129 ? -4.223 -7.020 -6.441 1.00 96.94 129 VAL A C 1
ATOM 1003 O O . VAL A 1 129 ? -3.388 -6.953 -7.340 1.00 96.94 129 VAL A O 1
ATOM 1006 N N . GLY A 1 130 ? -5.001 -8.093 -6.264 1.00 95.69 130 GLY A N 1
ATOM 1007 C CA . GLY A 1 130 ? -4.874 -9.318 -7.066 1.00 95.69 130 GLY A CA 1
ATOM 1008 C C . GLY A 1 130 ? -5.138 -9.123 -8.565 1.00 95.69 130 GLY A C 1
ATOM 1009 O O . GLY A 1 130 ? -4.659 -9.899 -9.384 1.00 95.69 130 GLY A O 1
ATOM 1010 N N . ARG A 1 131 ? -5.857 -8.059 -8.943 1.00 95.88 131 ARG A N 1
ATOM 1011 C CA . ARG A 1 131 ? -6.145 -7.697 -10.343 1.00 95.88 131 ARG A CA 1
ATOM 1012 C C . ARG A 1 131 ? -5.108 -6.772 -10.965 1.00 95.88 131 ARG A C 1
ATOM 1014 O O . ARG A 1 131 ? -5.238 -6.423 -12.138 1.00 95.88 131 ARG A O 1
ATOM 1021 N N . LYS A 1 132 ? -4.122 -6.311 -10.197 1.00 96.81 132 LYS A N 1
ATOM 1022 C CA . LYS A 1 132 ? -3.126 -5.346 -10.657 1.00 96.81 132 LYS A CA 1
ATOM 1023 C C . LYS A 1 132 ? -1.758 -5.990 -10.790 1.00 96.81 132 LYS A C 1
ATOM 1025 O O . LYS A 1 132 ? -1.330 -6.788 -9.962 1.00 96.81 132 LYS A O 1
ATOM 1030 N N . ILE A 1 133 ? -1.050 -5.569 -11.824 1.00 96.56 133 ILE A N 1
ATOM 1031 C CA . ILE A 1 133 ? 0.322 -5.976 -12.110 1.00 96.56 133 ILE A CA 1
ATOM 1032 C C . ILE A 1 133 ? 1.173 -4.726 -12.309 1.00 96.56 133 ILE A C 1
ATOM 1034 O O . ILE A 1 133 ? 0.687 -3.694 -12.785 1.00 96.56 133 ILE A O 1
ATOM 1038 N N . MET A 1 134 ? 2.442 -4.811 -11.934 1.00 96.12 134 MET A N 1
ATOM 1039 C CA . MET A 1 134 ? 3.432 -3.790 -12.224 1.00 96.12 134 MET A CA 1
ATOM 1040 C C . MET A 1 134 ? 4.303 -4.244 -13.389 1.00 96.12 134 MET A C 1
ATOM 1042 O O . MET A 1 134 ? 4.919 -5.306 -13.351 1.00 96.12 134 MET A O 1
ATOM 1046 N N . ARG A 1 135 ? 4.386 -3.392 -14.409 1.00 95.00 135 ARG A N 1
ATOM 1047 C CA . ARG A 1 135 ? 5.265 -3.576 -15.559 1.00 95.00 135 ARG A CA 1
ATOM 1048 C C . ARG A 1 135 ? 6.425 -2.604 -15.480 1.00 95.00 135 ARG A C 1
ATOM 1050 O O . ARG A 1 135 ? 6.209 -1.393 -15.401 1.00 95.00 135 ARG A O 1
ATOM 1057 N N . LYS A 1 136 ? 7.642 -3.126 -15.587 1.00 92.75 136 LYS A N 1
ATOM 1058 C CA . LYS A 1 136 ? 8.870 -2.344 -15.760 1.00 92.75 136 LYS A CA 1
ATOM 1059 C C . LYS A 1 136 ? 9.245 -2.385 -17.248 1.00 92.75 136 LYS A C 1
ATOM 1061 O O . LYS A 1 136 ? 9.290 -3.460 -17.823 1.00 92.75 136 LYS A O 1
ATOM 1066 N N . ALA A 1 137 ? 9.478 -1.243 -17.898 1.00 90.50 137 ALA A N 1
ATOM 1067 C CA . ALA A 1 137 ? 10.131 -1.204 -19.212 1.00 90.50 137 ALA A CA 1
ATOM 1068 C C . ALA A 1 137 ? 11.158 -0.068 -19.255 1.00 90.50 137 ALA A C 1
ATOM 1070 O O . ALA A 1 137 ? 10.822 1.116 -19.391 1.00 90.50 137 ALA A O 1
ATOM 1071 N N . GLY A 1 138 ? 12.432 -0.438 -19.122 1.00 88.44 138 GLY A N 1
ATOM 1072 C CA . GLY A 1 138 ? 13.528 0.515 -18.975 1.00 88.44 138 GLY A CA 1
ATOM 1073 C C . GLY A 1 138 ? 13.326 1.410 -17.749 1.00 88.44 138 GLY A C 1
ATOM 1074 O O . GLY A 1 138 ? 13.111 0.923 -16.644 1.00 88.44 138 GLY A O 1
ATOM 1075 N N . ALA A 1 139 ? 13.364 2.728 -17.953 1.00 89.38 139 ALA A N 1
ATOM 1076 C CA . ALA A 1 139 ? 13.168 3.716 -16.889 1.00 89.38 139 ALA A CA 1
ATOM 1077 C C . ALA A 1 139 ? 11.692 3.968 -16.525 1.00 89.38 139 ALA A C 1
ATOM 1079 O O . ALA A 1 139 ? 11.415 4.726 -15.598 1.00 89.38 139 ALA A O 1
ATOM 1080 N N . ARG A 1 140 ? 10.738 3.398 -17.273 1.00 91.38 140 ARG A N 1
ATOM 1081 C CA . ARG A 1 140 ? 9.306 3.613 -17.041 1.00 91.38 140 ARG A CA 1
ATOM 1082 C C . ARG A 1 140 ? 8.710 2.423 -16.308 1.00 91.38 140 ARG A C 1
ATOM 1084 O O . ARG A 1 140 ? 8.985 1.275 -16.656 1.00 91.38 140 ARG A O 1
ATOM 1091 N N . GLN A 1 141 ? 7.860 2.706 -15.330 1.00 93.75 141 GLN A N 1
ATOM 1092 C CA . GLN A 1 141 ? 7.007 1.704 -14.708 1.00 93.75 141 GLN A CA 1
ATOM 1093 C C . GLN A 1 141 ? 5.544 2.093 -14.875 1.00 93.75 141 GLN A C 1
ATOM 1095 O O . GLN A 1 141 ? 5.213 3.282 -14.954 1.00 93.75 141 GLN A O 1
ATOM 1100 N N . TRP A 1 142 ? 4.679 1.084 -14.924 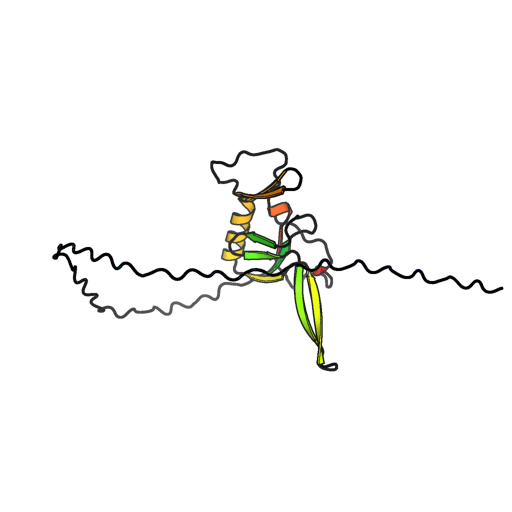1.00 94.69 142 TRP A N 1
ATOM 1101 C CA . TRP A 1 142 ? 3.232 1.262 -14.937 1.00 94.69 142 TRP A CA 1
ATOM 1102 C C . TRP A 1 142 ? 2.566 0.229 -14.046 1.00 94.69 142 TRP A C 1
ATOM 1104 O O . TRP A 1 142 ? 2.952 -0.939 -14.041 1.00 94.69 142 TRP A O 1
ATOM 1114 N N . ILE A 1 143 ? 1.513 0.657 -13.360 1.00 96.00 143 ILE A N 1
ATOM 1115 C CA . ILE A 1 143 ? 0.562 -0.239 -12.711 1.00 96.00 143 ILE A CA 1
ATOM 1116 C C . ILE A 1 143 ? -0.620 -0.397 -13.660 1.00 96.00 143 ILE A C 1
ATOM 1118 O O . ILE A 1 143 ? -1.227 0.591 -14.077 1.00 96.00 143 ILE A O 1
ATOM 1122 N N . MET A 1 144 ? -0.928 -1.635 -14.026 1.00 95.44 144 MET A N 1
ATOM 1123 C CA . MET A 1 144 ? -1.980 -1.967 -14.983 1.00 95.44 144 MET A CA 1
ATOM 1124 C C . MET A 1 144 ? -2.981 -2.927 -14.348 1.00 95.44 144 MET A C 1
ATOM 1126 O O . MET A 1 144 ? -2.623 -3.721 -13.481 1.00 95.44 144 MET A O 1
ATOM 1130 N N . ASN A 1 145 ? -4.231 -2.875 -14.805 1.00 96.00 145 ASN A N 1
ATOM 1131 C CA . ASN A 1 145 ? -5.226 -3.886 -14.466 1.00 96.00 145 ASN A CA 1
ATOM 1132 C C . ASN A 1 145 ? -5.077 -5.068 -15.431 1.00 96.00 145 ASN A C 1
ATOM 1134 O O . ASN A 1 145 ? -5.163 -4.872 -16.646 1.00 96.00 145 ASN A O 1
ATOM 1138 N N . ALA A 1 146 ? -4.893 -6.270 -14.892 1.00 94.12 146 ALA A N 1
ATOM 1139 C CA . ALA A 1 146 ? -4.817 -7.514 -15.652 1.00 94.12 146 ALA A CA 1
ATOM 1140 C C . ALA A 1 146 ? -6.140 -7.835 -16.373 1.00 94.12 146 ALA A C 1
ATOM 1142 O O . ALA A 1 146 ? -6.122 -8.419 -17.449 1.00 94.12 146 ALA A O 1
ATOM 1143 N N . ASP A 1 147 ? -7.270 -7.369 -15.828 1.00 92.38 147 ASP A N 1
ATOM 1144 C CA . ASP A 1 147 ? -8.608 -7.556 -16.408 1.00 92.38 147 ASP A CA 1
ATOM 1145 C C . ASP A 1 147 ? -8.870 -6.678 -17.651 1.00 92.38 147 ASP A C 1
ATOM 1147 O O . ASP A 1 147 ? -9.914 -6.792 -18.293 1.00 92.38 147 ASP A O 1
ATOM 1151 N N . ASN A 1 148 ? -7.973 -5.744 -17.990 1.00 93.00 148 ASN A N 1
ATOM 1152 C CA . ASN A 1 148 ? -8.162 -4.888 -19.160 1.00 93.00 148 ASN A CA 1
ATOM 1153 C C . ASN A 1 148 ? -7.992 -5.727 -20.444 1.00 93.00 148 ASN A C 1
ATOM 1155 O O . ASN A 1 148 ? -6.936 -6.323 -20.617 1.00 93.00 148 ASN A O 1
ATOM 1159 N N . PRO A 1 149 ? -8.934 -5.724 -21.406 1.00 91.69 149 PRO A N 1
ATOM 1160 C CA . PRO A 1 149 ? -8.817 -6.525 -22.633 1.00 91.69 149 PRO A CA 1
ATOM 1161 C C . PRO A 1 149 ? -7.610 -6.150 -23.508 1.00 91.69 149 PRO A C 1
ATOM 1163 O O . PRO A 1 149 ? -7.198 -6.923 -24.367 1.00 91.69 149 PRO A O 1
ATOM 1166 N N . ARG A 1 150 ? -7.027 -4.962 -23.306 1.00 90.31 150 ARG A N 1
ATOM 1167 C CA . ARG A 1 150 ? -5.792 -4.522 -23.977 1.00 90.31 150 ARG A CA 1
ATOM 1168 C C . ARG A 1 150 ? -4.522 -4.973 -23.250 1.00 90.31 150 ARG A C 1
ATOM 1170 O O . ARG A 1 150 ? -3.418 -4.663 -23.699 1.00 90.31 150 ARG A O 1
ATOM 1177 N N . PHE A 1 151 ? -4.654 -5.634 -22.104 1.00 90.06 151 PHE A N 1
ATOM 1178 C CA . PHE A 1 151 ? -3.531 -6.170 -21.357 1.00 90.06 151 PHE A CA 1
ATOM 1179 C C . PHE A 1 151 ? -3.008 -7.436 -22.039 1.00 90.06 151 PHE A C 1
ATOM 1181 O O . PHE A 1 151 ? -3.708 -8.431 -22.179 1.00 90.06 151 PHE A O 1
ATOM 1188 N N . SER A 1 152 ? -1.743 -7.399 -22.448 1.00 92.00 152 SER A N 1
ATOM 1189 C CA . SER A 1 152 ? -0.996 -8.574 -22.894 1.00 92.00 152 SER A CA 1
ATOM 1190 C C . SER A 1 152 ? 0.050 -8.910 -21.838 1.00 92.00 152 SER A C 1
ATOM 1192 O O . SER A 1 152 ? 0.896 -8.054 -21.563 1.00 92.00 152 SER A O 1
ATOM 1194 N N . TYR A 1 153 ? 0.026 -10.116 -21.279 1.00 91.94 153 TYR A N 1
ATOM 1195 C CA . TYR A 1 153 ? 1.021 -10.558 -20.301 1.00 91.94 153 TYR A CA 1
ATOM 1196 C C . TYR A 1 153 ? 2.450 -10.519 -20.869 1.00 91.94 153 TYR A C 1
ATOM 1198 O O . TYR A 1 153 ? 2.679 -10.838 -22.040 1.00 91.94 153 TYR A O 1
ATOM 1206 N N . ARG A 1 154 ? 3.419 -10.129 -20.037 1.00 93.81 154 ARG A N 1
ATOM 1207 C CA . ARG A 1 154 ? 4.859 -10.181 -20.322 1.00 93.81 154 ARG A CA 1
ATOM 1208 C C . ARG A 1 154 ? 5.592 -10.877 -19.183 1.00 93.81 154 ARG A C 1
ATOM 1210 O O . ARG A 1 154 ? 5.186 -10.802 -18.033 1.00 93.81 154 ARG A O 1
ATOM 1217 N N . LYS A 1 155 ? 6.736 -11.487 -19.500 1.00 92.25 155 LYS A N 1
ATOM 1218 C CA . LYS A 1 155 ? 7.582 -12.191 -18.521 1.00 92.25 155 LYS A CA 1
ATOM 1219 C C . LYS A 1 155 ? 8.101 -11.287 -17.391 1.00 92.25 155 LYS A C 1
ATOM 1221 O O . LYS A 1 155 ? 8.391 -11.772 -16.310 1.00 92.25 155 LYS A O 1
ATOM 1226 N N . GLU A 1 156 ? 8.234 -9.992 -17.662 1.00 92.44 156 GLU A N 1
ATOM 1227 C CA . GLU A 1 156 ? 8.703 -8.976 -16.708 1.00 92.44 156 GLU A CA 1
ATOM 1228 C C . GLU A 1 156 ? 7.568 -8.385 -15.855 1.00 92.44 156 GLU A C 1
ATOM 1230 O O . GLU A 1 156 ? 7.817 -7.499 -15.039 1.00 92.44 156 GLU A O 1
ATOM 1235 N N . ASP A 1 157 ? 6.321 -8.819 -16.069 1.00 95.12 157 ASP A N 1
ATOM 1236 C CA . ASP A 1 157 ? 5.192 -8.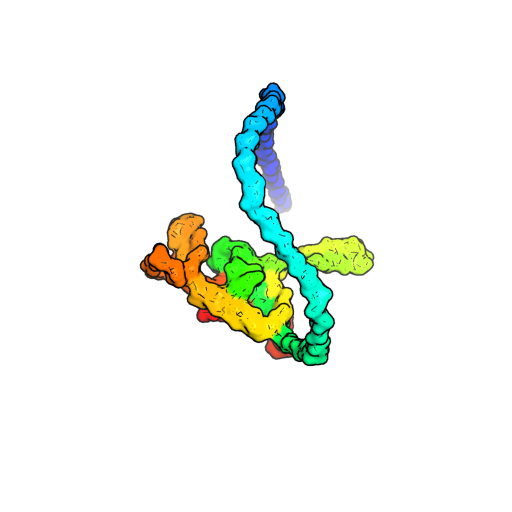361 -15.268 1.00 95.12 157 ASP A CA 1
ATOM 1237 C C . ASP A 1 157 ? 5.212 -9.057 -13.906 1.00 95.12 157 ASP A C 1
ATOM 1239 O O . ASP A 1 157 ? 5.204 -10.286 -13.816 1.00 95.12 157 ASP A O 1
ATOM 1243 N N . GLU A 1 158 ? 5.184 -8.259 -12.845 1.00 96.12 158 GLU A N 1
ATOM 1244 C CA . GLU A 1 158 ? 5.151 -8.743 -11.469 1.00 96.12 158 GLU A CA 1
ATOM 1245 C C . GLU A 1 158 ? 3.786 -8.418 -10.837 1.00 96.12 158 GLU A C 1
ATOM 1247 O O . GLU A 1 158 ? 3.218 -7.352 -11.110 1.00 96.12 158 GLU A O 1
ATOM 1252 N N . PRO A 1 159 ? 3.215 -9.296 -9.998 1.00 96.81 159 PRO A N 1
ATOM 1253 C CA . PRO A 1 159 ? 1.952 -9.007 -9.330 1.00 96.81 159 PRO A CA 1
ATOM 1254 C C . PRO A 1 159 ? 2.121 -7.832 -8.362 1.00 96.81 159 PRO A C 1
ATOM 1256 O O . PRO A 1 159 ? 3.113 -7.736 -7.638 1.00 96.81 159 PRO A O 1
ATOM 1259 N N . LEU A 1 160 ? 1.134 -6.930 -8.310 1.00 97.00 160 LEU A N 1
ATOM 1260 C CA . LEU A 1 160 ? 1.232 -5.742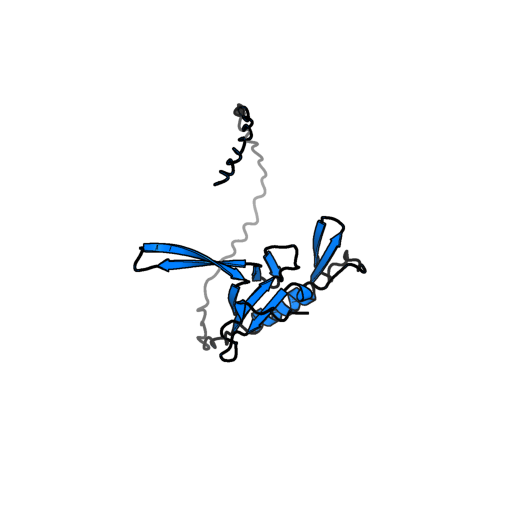 -7.455 1.00 97.00 160 LEU A CA 1
ATOM 1261 C C . LEU A 1 160 ? 1.366 -6.111 -5.967 1.00 97.00 160 LEU A C 1
ATOM 1263 O O . LEU A 1 160 ? 2.026 -5.399 -5.213 1.00 97.00 160 LEU A O 1
ATOM 1267 N N . GLY A 1 161 ? 0.791 -7.244 -5.554 1.00 97.19 161 GLY A N 1
ATOM 1268 C CA . GLY A 1 161 ? 0.878 -7.743 -4.181 1.00 97.19 161 GLY A CA 1
ATOM 1269 C C . GLY A 1 161 ? 2.307 -8.005 -3.692 1.00 97.19 161 GLY A C 1
ATOM 1270 O O . GLY A 1 161 ? 2.551 -7.878 -2.496 1.00 97.19 161 GLY A O 1
ATOM 1271 N N . SER A 1 162 ? 3.273 -8.261 -4.584 1.00 97.19 162 SER A N 1
ATOM 1272 C CA . SER A 1 162 ? 4.691 -8.428 -4.213 1.00 97.19 162 SER A CA 1
ATOM 1273 C C . SER A 1 162 ? 5.348 -7.129 -3.746 1.00 97.19 162 SER A C 1
ATOM 1275 O O . SER A 1 162 ? 6.453 -7.159 -3.217 1.00 97.19 162 SER A O 1
ATOM 1277 N N . PHE A 1 163 ? 4.674 -5.988 -3.921 1.00 97.31 163 PHE A N 1
ATOM 1278 C CA . PHE A 1 163 ? 5.166 -4.653 -3.575 1.00 97.31 163 PHE A CA 1
ATOM 1279 C C . PHE A 1 163 ? 4.366 -3.970 -2.474 1.00 97.31 163 PHE A C 1
ATOM 1281 O O . PHE A 1 163 ? 4.802 -2.936 -1.966 1.00 97.31 163 PHE A O 1
ATOM 1288 N N . LEU A 1 164 ? 3.228 -4.541 -2.083 1.00 97.94 164 LEU A N 1
ATOM 1289 C CA . LEU A 1 164 ? 2.362 -4.012 -1.039 1.00 97.94 164 LEU A CA 1
ATOM 1290 C C . LEU A 1 164 ? 2.370 -4.935 0.171 1.00 97.94 164 LEU A C 1
ATOM 1292 O O . LEU A 1 164 ? 2.391 -6.155 0.031 1.00 97.94 164 LEU A O 1
ATOM 1296 N N . PHE A 1 165 ? 2.316 -4.346 1.357 1.00 97.50 165 PHE A N 1
ATOM 1297 C CA . PHE A 1 165 ? 2.082 -5.077 2.593 1.00 97.50 165 PHE A CA 1
ATOM 1298 C C . PHE A 1 165 ? 0.833 -4.541 3.284 1.00 97.50 165 PHE A C 1
ATOM 1300 O O . PHE A 1 165 ? 0.513 -3.352 3.198 1.00 97.50 165 PHE A O 1
ATOM 1307 N N . MET A 1 166 ? 0.136 -5.440 3.971 1.00 97.06 166 MET A N 1
ATOM 1308 C CA . MET A 1 166 ? -1.049 -5.143 4.763 1.00 97.06 166 MET A CA 1
ATOM 1309 C C . MET A 1 166 ? -1.125 -6.170 5.894 1.00 97.06 166 MET A C 1
ATOM 1311 O O . MET A 1 166 ? -1.288 -7.361 5.636 1.00 97.06 166 MET A O 1
ATOM 1315 N N . GLN A 1 167 ? -0.943 -5.727 7.135 1.00 95.19 167 GLN A N 1
ATOM 1316 C CA . GLN A 1 167 ? -0.848 -6.590 8.312 1.00 95.19 167 GLN A CA 1
ATOM 1317 C C . GLN A 1 167 ? -1.759 -6.094 9.422 1.00 95.19 167 GLN A C 1
ATOM 1319 O O . GLN A 1 167 ? -1.790 -4.901 9.710 1.00 95.19 167 GLN A O 1
ATOM 1324 N N . VAL A 1 168 ? -2.459 -7.014 10.079 1.00 94.38 168 VAL A N 1
ATOM 1325 C CA . VAL A 1 168 ? -3.224 -6.696 11.286 1.00 94.38 168 VAL A CA 1
ATOM 1326 C C . VAL A 1 168 ? -2.246 -6.404 12.422 1.00 94.38 168 VAL A C 1
ATOM 1328 O O . VAL A 1 168 ? -1.375 -7.220 12.725 1.00 94.38 168 VAL A O 1
ATOM 1331 N N . VAL A 1 169 ? -2.380 -5.233 13.038 1.00 93.25 169 VAL A N 1
ATOM 1332 C CA . VAL A 1 169 ? -1.649 -4.856 14.246 1.00 93.25 169 VAL A CA 1
ATOM 1333 C C . VAL A 1 169 ? -2.443 -5.387 15.432 1.00 93.25 169 VAL A C 1
ATOM 1335 O O . VAL A 1 169 ? -3.507 -4.870 15.752 1.00 93.25 169 VAL A O 1
ATOM 1338 N N . GLY A 1 170 ? -1.934 -6.445 16.054 1.00 87.06 170 GLY A N 1
ATOM 1339 C CA . GLY A 1 170 ? -2.505 -7.030 17.266 1.00 87.06 170 GLY A CA 1
ATOM 1340 C C . GLY A 1 170 ? -1.532 -6.989 18.441 1.00 87.06 170 GLY A C 1
ATOM 1341 O O . GLY A 1 170 ? -0.377 -6.582 18.303 1.00 87.06 170 GLY A O 1
ATOM 1342 N N . GLU A 1 171 ? -1.991 -7.481 19.590 1.00 78.19 171 GLU A N 1
ATOM 1343 C CA . GLU A 1 171 ? -1.221 -7.539 20.844 1.00 78.19 171 GLU A CA 1
ATOM 1344 C C . GLU A 1 171 ? 0.063 -8.382 20.739 1.00 78.19 171 GLU A C 1
ATOM 1346 O O . GLU A 1 171 ? 1.005 -8.188 21.501 1.00 78.19 171 GLU A O 1
ATOM 1351 N N . SER A 1 172 ? 0.139 -9.293 19.766 1.00 76.81 172 SER A N 1
ATOM 1352 C CA . SER A 1 172 ? 1.278 -10.193 19.559 1.00 76.81 172 SER A CA 1
ATOM 1353 C C . SER A 1 172 ? 2.416 -9.606 18.711 1.00 76.81 172 SER A C 1
ATOM 1355 O O . SER A 1 172 ? 3.341 -10.336 18.349 1.00 76.81 172 SER A O 1
ATOM 1357 N N . MET A 1 173 ? 2.353 -8.330 18.322 1.00 82.50 173 MET A N 1
ATOM 1358 C CA . MET A 1 173 ? 3.396 -7.713 17.497 1.00 82.50 173 MET A CA 1
ATOM 1359 C C . MET A 1 173 ? 4.657 -7.413 18.329 1.00 82.50 173 MET A C 1
ATOM 1361 O O . MET A 1 173 ? 4.554 -6.840 19.414 1.00 82.50 173 MET A O 1
ATOM 1365 N N . PRO A 1 174 ? 5.866 -7.748 17.839 1.00 84.62 174 PRO A N 1
ATOM 1366 C CA . PRO A 1 174 ? 7.101 -7.456 18.563 1.00 84.62 174 PRO A CA 1
ATOM 1367 C C . PRO A 1 174 ? 7.297 -5.937 18.699 1.00 84.62 174 PRO A C 1
ATOM 1369 O O . PRO A 1 174 ? 6.964 -5.219 17.762 1.00 84.62 174 PRO A O 1
ATOM 1372 N N . PRO A 1 175 ? 7.894 -5.405 19.781 1.00 84.88 175 PRO A N 1
ATOM 1373 C CA . PRO A 1 175 ? 7.987 -3.955 20.018 1.00 84.88 175 PRO A CA 1
ATOM 1374 C C . PRO A 1 175 ? 8.595 -3.134 18.867 1.00 84.88 175 PRO A C 1
ATOM 1376 O O . PRO A 1 175 ? 8.284 -1.959 18.695 1.00 84.88 175 PRO A O 1
ATOM 1379 N N . ASN A 1 176 ? 9.450 -3.753 18.052 1.00 87.19 176 ASN A N 1
ATOM 1380 C CA . ASN A 1 176 ? 10.125 -3.155 16.905 1.00 87.19 176 ASN A CA 1
ATOM 1381 C C . ASN A 1 176 ? 9.496 -3.538 15.551 1.00 87.19 176 ASN A C 1
ATOM 1383 O O . ASN A 1 176 ? 10.172 -3.434 14.527 1.00 87.19 176 ASN A O 1
ATOM 1387 N N . TRP A 1 177 ? 8.230 -3.967 15.514 1.00 86.31 177 TRP A N 1
ATOM 1388 C CA . TRP A 1 177 ? 7.559 -4.481 14.311 1.00 86.31 177 TRP A CA 1
ATOM 1389 C C . TRP A 1 177 ? 7.646 -3.543 13.095 1.00 86.31 177 TRP A C 1
ATOM 1391 O O . TRP A 1 177 ? 7.787 -4.012 11.970 1.00 86.31 177 TRP A O 1
ATOM 1401 N N . ARG A 1 178 ? 7.667 -2.219 13.306 1.00 86.25 178 ARG A N 1
ATOM 1402 C CA . ARG A 1 178 ? 7.832 -1.212 12.235 1.00 86.25 178 ARG A CA 1
ATOM 1403 C C . ARG A 1 178 ? 9.198 -1.244 11.543 1.00 86.25 178 ARG A C 1
ATOM 1405 O O . ARG A 1 178 ? 9.328 -0.743 10.426 1.00 86.25 178 ARG A O 1
ATOM 1412 N N . HIS A 1 179 ? 10.212 -1.784 12.214 1.00 86.25 179 HIS A N 1
ATOM 1413 C CA . HIS A 1 179 ? 11.581 -1.903 11.711 1.00 86.25 179 HIS A CA 1
ATOM 1414 C C . HIS A 1 179 ? 11.855 -3.266 11.070 1.00 86.25 179 HIS A C 1
ATOM 1416 O O . HIS A 1 179 ? 12.886 -3.434 10.422 1.00 86.25 179 HIS A O 1
ATOM 1422 N N . VAL A 1 180 ? 10.946 -4.227 11.242 1.00 87.19 180 VAL A N 1
ATOM 1423 C CA . VAL A 1 180 ? 11.029 -5.546 10.615 1.00 87.19 180 VAL A CA 1
ATOM 1424 C C . VAL A 1 180 ? 10.504 -5.457 9.182 1.00 87.19 180 VAL A C 1
ATOM 1426 O O . VAL A 1 180 ? 9.668 -4.614 8.847 1.00 87.19 180 VAL A O 1
ATOM 1429 N N . GLU A 1 181 ? 11.023 -6.313 8.307 1.00 88.50 181 GLU A N 1
ATOM 1430 C CA . GLU A 1 181 ? 10.499 -6.440 6.956 1.00 88.50 181 GLU A CA 1
ATOM 1431 C C . GLU A 1 181 ? 9.064 -6.997 6.991 1.00 88.50 181 GLU A C 1
ATOM 1433 O O . GLU A 1 181 ? 8.829 -8.069 7.555 1.00 88.50 181 GLU A O 1
ATOM 1438 N N . PRO A 1 182 ? 8.077 -6.275 6.434 1.00 91.44 182 PRO A N 1
ATOM 1439 C CA . PRO A 1 182 ? 6.701 -6.723 6.469 1.00 91.44 182 PRO A CA 1
ATOM 1440 C C . PRO A 1 182 ? 6.475 -7.850 5.457 1.00 91.44 182 PRO A C 1
ATOM 1442 O O . PRO A 1 182 ? 6.964 -7.822 4.332 1.00 91.44 182 PRO A O 1
ATOM 1445 N N . LYS A 1 183 ? 5.648 -8.819 5.844 1.00 92.75 183 LYS A N 1
ATOM 1446 C CA . LYS A 1 183 ? 5.030 -9.801 4.953 1.00 92.75 183 LYS A CA 1
ATOM 1447 C C . LYS A 1 183 ? 4.198 -9.099 3.874 1.00 92.75 183 LYS A C 1
ATOM 1449 O O . LYS A 1 183 ? 3.280 -8.339 4.192 1.00 92.75 183 LYS A O 1
ATOM 1454 N N . MET A 1 184 ? 4.528 -9.398 2.623 1.00 95.56 184 MET A N 1
ATOM 1455 C CA . MET A 1 184 ? 3.871 -8.871 1.428 1.00 95.56 184 MET A CA 1
ATOM 1456 C C . MET A 1 184 ? 2.503 -9.527 1.190 1.00 95.56 184 MET A C 1
ATOM 1458 O O . MET A 1 184 ? 2.177 -10.547 1.799 1.00 95.56 184 MET A O 1
ATOM 1462 N N . MET A 1 185 ? 1.688 -8.914 0.330 1.00 94.12 185 MET A N 1
ATOM 1463 C CA . MET A 1 185 ? 0.320 -9.358 0.037 1.00 94.12 185 MET A CA 1
ATOM 1464 C C . MET A 1 185 ? 0.222 -10.475 -1.015 1.00 94.12 185 MET A C 1
ATOM 1466 O O . MET A 1 185 ? -0.847 -11.073 -1.125 1.00 94.12 185 MET A O 1
ATOM 1470 N N . ALA A 1 186 ? 1.272 -10.708 -1.812 1.00 82.38 186 ALA A N 1
ATOM 1471 C CA . ALA A 1 186 ? 1.329 -11.779 -2.818 1.00 82.38 186 ALA A CA 1
ATOM 1472 C C . ALA A 1 186 ? 1.895 -13.088 -2.259 1.00 82.38 186 ALA A C 1
ATOM 1474 O O . ALA A 1 186 ? 2.773 -13.018 -1.368 1.00 82.38 186 ALA A O 1
#